Protein AF-A0A1H7CTJ2-F1 (afdb_monomer)

Secondary structure (DSSP, 8-state):
-HHHHHHHHHHHHHHHT------EEEEEEE-SS-EEEEEE-SSEEEEEEEE-----SS-PPPPEEEEEEEEEEETTTEEEEEB--EESSS-EE-HHHHTT-EEEEEEETTEEEEEEE--BTTBPTT----EEEEEPPTTSHHHHHHHHHHHHHHHHHHHHHHHTT-HHHHHHHHHHHHHT--TTT-----

Organism: NCBI:txid667676

Radius of gyration: 19.72 Å; Cα contacts (8 Å, |Δi|>4): 350; chains: 1; bounding box: 53×40×58 Å

Structure (mmCIF, N/CA/C/O backbone):
data_AF-A0A1H7CTJ2-F1
#
_entry.id   AF-A0A1H7CTJ2-F1
#
loop_
_atom_site.group_PDB
_atom_site.id
_atom_site.type_symbol
_atom_site.label_atom_id
_atom_site.label_alt_id
_atom_site.label_comp_id
_atom_site.label_asym_id
_atom_site.label_entity_id
_atom_site.label_seq_id
_atom_site.pdbx_PDB_ins_code
_atom_site.Cartn_x
_atom_site.Cartn_y
_atom_site.Cartn_z
_atom_site.occupancy
_atom_site.B_iso_or_equiv
_atom_site.auth_seq_id
_atom_site.auth_comp_id
_atom_site.auth_asym_id
_atom_site.auth_atom_id
_atom_site.pdbx_PDB_model_num
ATOM 1 N N . MET A 1 1 ? -36.313 20.891 40.067 1.00 44.69 1 MET A N 1
ATOM 2 C CA . MET A 1 1 ? -35.828 21.325 38.731 1.00 44.69 1 MET A CA 1
ATOM 3 C C . MET A 1 1 ? -34.298 21.362 38.591 1.00 44.69 1 MET A C 1
ATO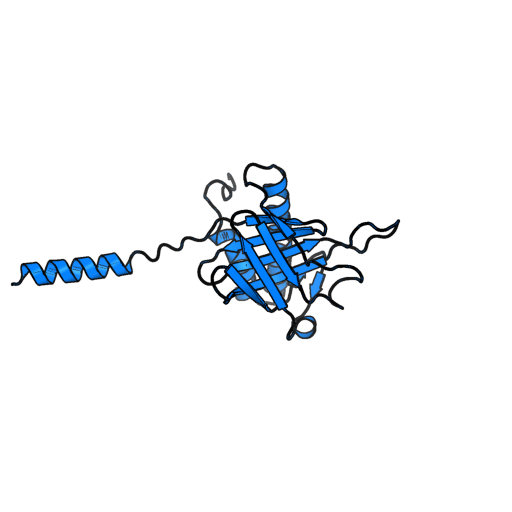M 5 O O . MET A 1 1 ? -33.818 21.027 37.520 1.00 44.69 1 MET A O 1
ATOM 9 N N . LYS A 1 2 ? -33.507 21.680 39.635 1.00 44.94 2 LYS A N 1
ATOM 10 C CA . LYS A 1 2 ? -32.026 21.743 39.539 1.00 44.94 2 LYS A CA 1
ATOM 11 C C . LYS A 1 2 ? -31.312 20.386 39.337 1.00 44.94 2 LYS A C 1
ATOM 13 O O . LYS A 1 2 ? -30.241 20.368 38.742 1.00 44.94 2 LYS A O 1
ATOM 18 N N . SER A 1 3 ? -31.890 19.262 39.781 1.00 52.31 3 SER A N 1
ATOM 19 C CA . SER A 1 3 ? -31.262 17.930 39.624 1.00 52.31 3 SER A CA 1
ATOM 20 C C . SER A 1 3 ? -31.394 17.332 38.222 1.00 52.31 3 SER A C 1
ATOM 22 O O . SER A 1 3 ? -30.491 16.632 37.782 1.00 52.31 3 SER A O 1
ATOM 24 N N . ILE A 1 4 ? -32.476 17.638 37.499 1.00 56.88 4 ILE A N 1
ATOM 25 C CA . ILE A 1 4 ? -32.723 17.087 36.153 1.00 56.88 4 ILE A CA 1
ATOM 26 C C . ILE A 1 4 ? -31.752 17.709 35.137 1.00 56.88 4 ILE A C 1
ATOM 28 O O . ILE A 1 4 ? -31.199 17.010 34.296 1.00 56.88 4 ILE A O 1
ATOM 32 N N . ILE A 1 5 ? -31.454 19.005 35.281 1.00 57.97 5 ILE A N 1
ATOM 33 C CA . ILE A 1 5 ? -30.505 19.721 34.414 1.00 57.97 5 ILE A CA 1
ATOM 34 C C . ILE A 1 5 ? -29.073 19.187 34.602 1.00 57.97 5 ILE A C 1
ATOM 36 O O . ILE A 1 5 ? -28.346 19.020 33.626 1.00 57.97 5 ILE A O 1
ATOM 40 N N . LYS A 1 6 ? -28.679 18.839 35.837 1.00 53.09 6 LYS A N 1
ATOM 41 C CA . LYS A 1 6 ? -27.365 18.227 36.109 1.00 53.09 6 LYS A CA 1
ATOM 42 C C . LYS A 1 6 ? -27.219 16.844 35.470 1.00 53.09 6 LYS A C 1
ATOM 44 O O . LYS A 1 6 ? -26.136 16.519 34.992 1.00 53.09 6 LYS A O 1
ATOM 49 N N . LEU A 1 7 ? -28.298 16.060 35.428 1.00 55.25 7 LEU A N 1
ATOM 50 C CA . LEU A 1 7 ? -28.297 14.730 34.816 1.00 55.25 7 LEU A CA 1
ATOM 51 C C . LEU A 1 7 ? -28.105 14.810 33.291 1.00 55.25 7 LEU A C 1
ATOM 53 O O . LEU A 1 7 ? -27.311 14.060 32.734 1.00 55.25 7 LEU A O 1
ATOM 57 N N . ILE A 1 8 ? -28.768 15.768 32.633 1.00 57.84 8 ILE A N 1
ATOM 58 C CA . ILE A 1 8 ? -28.685 15.964 31.176 1.00 57.84 8 ILE A CA 1
ATOM 59 C C . ILE A 1 8 ? -27.289 16.451 30.760 1.00 57.84 8 ILE A C 1
ATOM 61 O O . ILE A 1 8 ? -26.720 15.937 29.801 1.00 57.84 8 ILE A O 1
ATOM 65 N N . ILE A 1 9 ? -26.692 17.383 31.512 1.00 57.66 9 ILE A N 1
ATOM 66 C CA . ILE A 1 9 ? -25.331 17.872 31.230 1.00 57.66 9 ILE A CA 1
ATOM 67 C C . ILE A 1 9 ? -24.299 16.750 31.414 1.00 57.66 9 ILE A C 1
ATOM 69 O O . ILE A 1 9 ? -23.389 16.614 30.599 1.00 57.66 9 ILE A O 1
ATOM 73 N N . CYS A 1 10 ? -24.467 15.899 32.431 1.00 54.31 10 CYS A N 1
ATOM 74 C CA . CYS A 1 10 ? -23.593 14.745 32.641 1.00 54.31 10 CYS A CA 1
ATOM 75 C C . CYS A 1 10 ? -23.720 13.723 31.493 1.00 54.31 10 CYS A C 1
ATOM 77 O O . CYS A 1 10 ? -22.713 13.215 31.008 1.00 54.31 10 CYS A O 1
ATOM 79 N N . MET A 1 11 ? -24.934 13.501 30.978 1.00 51.19 11 MET A N 1
ATOM 80 C CA . MET A 1 11 ? -25.189 12.589 29.857 1.00 51.19 11 MET A CA 1
ATOM 81 C C . MET A 1 11 ? -24.599 13.093 28.527 1.00 51.19 11 MET A C 1
ATOM 83 O O . MET A 1 11 ? -24.052 12.300 27.761 1.00 51.19 11 MET A O 1
ATOM 87 N N . CYS A 1 12 ? -24.626 14.407 28.274 1.00 54.47 12 CYS A N 1
ATOM 88 C CA . CYS A 1 12 ? -23.998 14.999 27.089 1.00 54.47 12 CYS A CA 1
ATOM 89 C C . CYS A 1 12 ? -22.466 14.877 27.112 1.00 54.47 12 CYS A C 1
ATOM 91 O O . CYS A 1 12 ? -21.871 14.578 26.081 1.00 54.47 12 CYS A O 1
ATOM 93 N N . VAL A 1 13 ? -21.815 15.044 28.269 1.00 54.88 13 VAL A N 1
ATOM 94 C CA . VAL A 1 13 ? -20.346 14.918 28.380 1.00 54.88 13 VAL A CA 1
ATOM 95 C C . VAL A 1 13 ? -19.883 13.470 28.165 1.00 54.88 13 VAL A C 1
ATOM 97 O O . VAL A 1 13 ? -18.838 13.245 27.559 1.00 54.88 13 VAL A O 1
ATOM 100 N N . ILE A 1 14 ? -20.684 12.481 28.575 1.00 52.72 14 ILE A N 1
ATOM 101 C CA . ILE A 1 14 ? -20.362 11.059 28.377 1.00 52.72 14 ILE A CA 1
ATOM 102 C C . ILE A 1 14 ? -20.500 10.657 26.898 1.00 52.72 14 ILE A C 1
ATOM 104 O O . ILE A 1 14 ? -19.691 9.877 26.403 1.00 52.72 14 ILE A O 1
ATOM 108 N N . LEU A 1 15 ? -21.457 11.228 26.157 1.00 48.41 15 LEU A N 1
ATOM 109 C CA . LEU A 1 15 ? -21.666 10.914 24.735 1.00 48.41 15 LEU A CA 1
ATOM 110 C C . LEU A 1 15 ? -20.575 11.479 23.808 1.00 48.41 15 LEU A C 1
ATOM 112 O O . LEU A 1 15 ? -20.293 10.875 22.774 1.00 48.41 15 LEU A O 1
ATOM 116 N N . TYR A 1 16 ? -19.911 12.578 24.180 1.00 49.00 16 TYR A N 1
ATOM 117 C CA . TYR A 1 16 ? -18.768 13.104 23.415 1.00 49.00 16 TYR A CA 1
ATOM 118 C C . TYR A 1 16 ? -17.461 12.328 23.653 1.00 49.00 16 TYR A C 1
ATOM 120 O O . TYR A 1 16 ? -16.557 12.397 22.823 1.00 49.00 16 TYR A O 1
ATOM 128 N N . GLY A 1 17 ? -17.363 11.554 24.741 1.00 45.16 17 GLY A N 1
ATOM 129 C CA . GLY A 1 17 ? -16.167 10.774 25.083 1.00 45.16 17 GLY A CA 1
ATOM 130 C C . GLY A 1 17 ? -16.019 9.446 24.332 1.00 45.16 17 GLY A C 1
ATOM 131 O O . GLY A 1 17 ? -14.965 8.821 24.407 1.00 45.16 17 GLY A O 1
ATOM 132 N N . VAL A 1 18 ? -17.042 9.003 23.592 1.00 45.84 18 VAL A N 1
ATOM 133 C CA . VAL A 1 18 ? -17.066 7.680 22.938 1.00 45.84 18 VAL A CA 1
ATOM 134 C C . VAL A 1 18 ? -16.799 7.768 21.435 1.00 45.84 18 VAL A C 1
ATOM 136 O O . VAL A 1 18 ? -17.411 7.073 20.632 1.00 45.84 18 VAL A O 1
ATOM 139 N N . ARG A 1 19 ? -15.842 8.598 21.020 1.00 40.91 19 ARG A N 1
ATOM 140 C CA . ARG A 1 19 ? -15.095 8.312 19.787 1.00 40.91 19 ARG A CA 1
ATOM 141 C C . ARG A 1 19 ? -13.802 7.617 20.174 1.00 40.91 19 ARG A C 1
ATOM 143 O O . ARG A 1 19 ? -12.714 8.152 20.001 1.00 40.91 19 ARG A O 1
ATOM 150 N N . ALA A 1 20 ? -13.945 6.421 20.744 1.00 44.12 20 ALA A N 1
ATOM 151 C CA . ALA A 1 20 ? -12.840 5.485 20.792 1.00 44.12 20 ALA A CA 1
ATOM 152 C C . ALA A 1 20 ? -12.392 5.277 19.341 1.00 44.12 20 ALA A C 1
ATOM 154 O O . ALA A 1 20 ? -13.158 4.768 18.520 1.00 44.12 20 ALA A O 1
ATOM 155 N N . PHE A 1 21 ? -11.186 5.748 19.023 1.00 43.06 21 PHE A N 1
ATOM 156 C CA . PHE A 1 21 ? -10.466 5.387 17.813 1.00 43.06 21 PHE A CA 1
ATOM 157 C C . PHE A 1 21 ? -10.335 3.861 17.823 1.00 43.06 21 PHE A C 1
ATOM 159 O O . PHE A 1 21 ? -9.412 3.297 18.402 1.00 43.06 21 PHE A O 1
ATOM 166 N N . SER A 1 22 ? -11.305 3.170 17.230 1.00 42.81 22 SER A N 1
ATOM 167 C CA . SER A 1 22 ? -11.144 1.781 16.832 1.00 42.81 22 SER A CA 1
ATOM 168 C C . SER A 1 22 ? -10.235 1.796 15.608 1.00 42.81 22 SER A C 1
ATOM 170 O O . SER A 1 22 ? -10.709 1.596 14.492 1.00 42.81 22 SER A O 1
ATOM 172 N N . ALA A 1 23 ? -8.945 2.088 15.807 1.00 53.12 23 ALA A N 1
ATOM 173 C CA . ALA A 1 23 ? -7.939 1.742 14.818 1.00 53.12 23 ALA A CA 1
ATOM 174 C C . ALA A 1 23 ? -8.065 0.228 14.613 1.00 53.12 23 ALA A C 1
ATOM 176 O O . ALA A 1 23 ? -7.906 -0.560 15.552 1.00 53.12 23 ALA A O 1
ATOM 177 N N . GLY A 1 24 ? -8.518 -0.176 13.428 1.00 62.62 24 GLY A N 1
ATOM 178 C CA . GLY A 1 24 ? -8.661 -1.589 13.116 1.00 62.62 24 GLY A CA 1
ATOM 179 C C . GLY A 1 24 ? -7.273 -2.202 12.999 1.00 62.62 24 GLY A C 1
ATOM 180 O O . GLY A 1 24 ? -6.332 -1.545 12.555 1.00 62.62 24 GLY A O 1
ATOM 181 N N . ASN A 1 25 ? -7.138 -3.465 13.405 1.00 75.94 25 ASN A N 1
ATOM 182 C CA . ASN A 1 25 ? -5.885 -4.187 13.207 1.00 75.94 25 ASN A CA 1
ATOM 183 C C . ASN A 1 25 ? -5.507 -4.143 11.716 1.00 75.94 25 ASN A C 1
ATOM 185 O O . ASN A 1 25 ? -6.411 -4.214 10.869 1.00 75.94 25 ASN A O 1
ATOM 189 N N . PRO A 1 26 ? -4.205 -4.078 11.384 1.00 89.56 26 PRO A N 1
ATOM 190 C CA . PRO A 1 26 ? -3.758 -4.282 10.018 1.00 89.56 26 PRO A CA 1
ATOM 191 C C . PRO A 1 26 ? -4.359 -5.580 9.487 1.00 89.56 26 PRO A C 1
ATOM 193 O O . PRO A 1 26 ? -4.488 -6.564 10.212 1.00 89.56 26 PRO A O 1
ATOM 196 N N . LYS A 1 27 ? -4.770 -5.584 8.229 1.00 93.88 27 LYS A N 1
ATOM 197 C CA . LYS A 1 27 ? -5.276 -6.778 7.567 1.00 93.88 27 LYS A CA 1
ATOM 198 C C . LYS A 1 27 ? -4.385 -7.101 6.395 1.00 93.88 27 LYS A C 1
ATOM 200 O O . LYS A 1 27 ? -4.231 -6.293 5.482 1.00 93.88 27 LYS A O 1
ATOM 205 N N . VAL A 1 28 ? -3.823 -8.298 6.435 1.00 95.50 28 VAL A N 1
ATOM 206 C CA . VAL A 1 28 ? -2.989 -8.843 5.373 1.00 95.50 28 VAL A CA 1
ATOM 207 C C . VAL A 1 28 ? -3.858 -9.682 4.451 1.00 95.50 28 VAL A C 1
ATOM 209 O O . VAL A 1 28 ? -4.641 -10.515 4.912 1.00 95.50 28 VAL A O 1
ATOM 212 N N . TYR A 1 29 ? -3.693 -9.504 3.148 1.00 97.31 29 TYR A N 1
ATOM 213 C CA . TYR A 1 29 ? -4.382 -10.284 2.136 1.00 97.31 29 TYR A CA 1
ATOM 214 C C . TYR A 1 29 ? -3.408 -10.818 1.093 1.00 97.31 29 TYR A C 1
ATOM 216 O O . TYR A 1 29 ? -2.402 -10.183 0.794 1.00 97.31 29 TYR A O 1
ATOM 224 N N . ARG A 1 30 ? -3.755 -11.957 0.492 1.00 96.31 30 ARG A N 1
ATOM 225 C CA . ARG A 1 30 ? -3.006 -12.561 -0.613 1.00 96.31 30 ARG A CA 1
ATOM 226 C C . ARG A 1 30 ? -3.893 -12.810 -1.820 1.00 96.31 30 ARG A C 1
ATOM 228 O O . ARG A 1 30 ? -4.962 -13.415 -1.686 1.00 96.31 30 ARG A O 1
ATOM 235 N N . GLY A 1 31 ? -3.434 -12.347 -2.973 1.00 93.62 31 GLY A N 1
ATOM 236 C CA . GLY A 1 31 ? -4.011 -12.603 -4.287 1.00 93.62 31 GLY A CA 1
ATOM 237 C C . GLY A 1 31 ? -3.114 -13.519 -5.116 1.00 93.62 31 GLY A C 1
ATOM 238 O O . GLY A 1 31 ? -2.095 -14.019 -4.644 1.00 93.62 31 GLY A O 1
ATOM 239 N N . GLU A 1 32 ? -3.497 -13.745 -6.370 1.00 89.44 32 GLU A N 1
ATOM 240 C CA . GLU A 1 32 ? -2.691 -14.536 -7.314 1.00 89.44 32 GLU A CA 1
ATOM 241 C C . GLU A 1 32 ? -1.407 -13.815 -7.740 1.00 89.44 32 GLU A C 1
ATOM 243 O O . GLU A 1 32 ? -0.437 -14.459 -8.125 1.00 89.44 32 GLU A O 1
ATOM 248 N N . ARG A 1 33 ? -1.411 -12.481 -7.668 1.00 84.81 33 ARG A N 1
ATOM 249 C CA . ARG A 1 33 ? -0.394 -11.595 -8.250 1.00 84.81 33 ARG A CA 1
ATOM 250 C C . ARG A 1 33 ? 0.409 -10.814 -7.215 1.00 84.81 33 ARG A C 1
ATOM 252 O O . ARG A 1 33 ? 1.143 -9.901 -7.561 1.00 84.81 33 ARG A O 1
ATOM 259 N N . GLY A 1 34 ? 0.225 -11.132 -5.937 1.00 92.50 34 GLY A N 1
ATOM 260 C CA . GLY A 1 34 ? 0.900 -10.432 -4.857 1.00 92.50 34 GLY A CA 1
ATOM 261 C C . GLY A 1 34 ? 0.114 -10.402 -3.559 1.00 92.50 34 GLY A C 1
ATOM 262 O O . GLY A 1 34 ? -0.863 -11.133 -3.356 1.00 92.50 34 GLY A O 1
ATOM 263 N N . ASP A 1 35 ? 0.544 -9.498 -2.696 1.00 96.12 35 ASP A N 1
ATOM 264 C CA . ASP A 1 35 ? 0.020 -9.260 -1.365 1.00 96.12 35 ASP A CA 1
ATOM 265 C C . ASP A 1 35 ? -0.526 -7.862 -1.224 1.00 96.12 35 ASP A C 1
ATOM 267 O O . ASP A 1 35 ? -0.066 -6.943 -1.889 1.00 96.12 35 ASP A O 1
ATOM 271 N N . ALA A 1 36 ? -1.467 -7.695 -0.305 1.00 97.62 36 ALA A N 1
ATOM 272 C CA . ALA A 1 36 ? -1.964 -6.391 0.079 1.00 97.62 36 ALA A CA 1
ATOM 273 C C . ALA A 1 36 ? -2.015 -6.252 1.600 1.00 97.62 36 ALA A C 1
ATOM 275 O O . ALA A 1 36 ? -2.311 -7.209 2.321 1.00 97.62 36 ALA A O 1
ATOM 276 N N . LEU A 1 37 ? -1.783 -5.037 2.077 1.00 96.69 37 LEU A N 1
ATOM 277 C CA . LEU A 1 37 ? -1.958 -4.629 3.460 1.00 96.69 37 LEU A CA 1
ATOM 278 C C . LEU A 1 37 ? -2.974 -3.488 3.509 1.00 96.69 37 LEU A C 1
ATOM 280 O O . LEU A 1 37 ? -2.850 -2.497 2.795 1.00 96.69 37 LEU A O 1
ATOM 284 N N . LEU A 1 38 ? -3.982 -3.634 4.365 1.00 95.75 38 LEU A N 1
ATOM 285 C CA . LEU A 1 38 ? -4.968 -2.595 4.642 1.00 95.75 38 LEU A CA 1
ATOM 286 C C . LEU A 1 38 ? -4.927 -2.263 6.131 1.00 95.75 38 LEU A C 1
ATOM 288 O O . LEU A 1 38 ? -5.214 -3.128 6.959 1.00 95.75 38 LEU A O 1
ATOM 292 N N . ILE A 1 39 ? -4.600 -1.023 6.472 1.00 92.69 39 ILE A N 1
ATOM 293 C CA . ILE A 1 39 ? -4.594 -0.528 7.851 1.00 92.69 39 ILE A CA 1
ATOM 294 C C . ILE A 1 39 ? -5.763 0.437 8.013 1.00 92.69 39 ILE A C 1
ATOM 296 O O . ILE A 1 39 ? -5.906 1.387 7.245 1.00 92.69 39 ILE A O 1
ATOM 300 N N . ASP A 1 40 ? -6.620 0.177 8.996 1.00 87.44 40 ASP A N 1
ATOM 301 C CA . ASP A 1 40 ? -7.814 0.979 9.238 1.00 87.44 40 ASP A CA 1
ATOM 302 C C . ASP A 1 40 ? -7.537 2.072 10.277 1.00 87.44 40 ASP A C 1
ATOM 304 O O . ASP A 1 40 ? -7.420 1.784 11.469 1.00 87.44 40 ASP A O 1
ATOM 308 N N . ALA A 1 41 ? -7.460 3.326 9.827 1.00 74.75 41 ALA A N 1
ATOM 309 C CA . ALA A 1 41 ? -7.260 4.501 10.674 1.00 74.75 41 ALA A CA 1
ATOM 310 C C . ALA A 1 41 ? -8.583 5.250 10.955 1.00 74.75 41 ALA A C 1
ATOM 312 O O . ALA A 1 41 ? -8.585 6.432 11.306 1.00 74.75 41 ALA A O 1
ATOM 313 N N . GLY A 1 42 ? -9.730 4.577 10.805 1.00 74.56 42 GLY A N 1
ATOM 314 C CA . GLY A 1 42 ? -11.053 5.153 11.024 1.00 74.56 42 GLY A CA 1
ATOM 315 C C . GLY A 1 42 ? -11.671 5.683 9.731 1.00 74.56 42 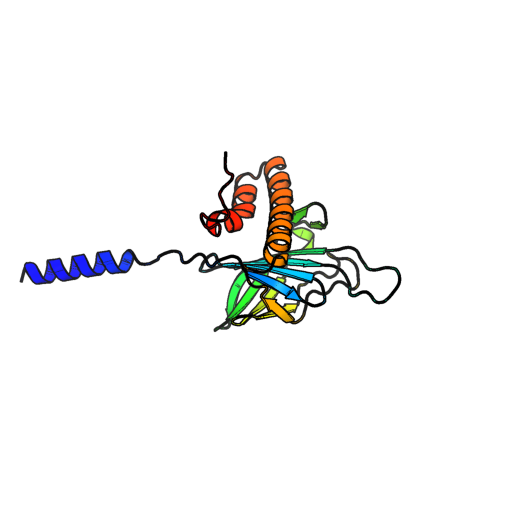GLY A C 1
ATOM 316 O O . GLY A 1 42 ? -12.252 4.916 8.963 1.00 74.56 42 GLY A O 1
ATOM 317 N N . ALA A 1 43 ? -11.608 7.001 9.512 1.00 79.00 43 ALA A N 1
ATOM 318 C CA . ALA A 1 43 ? -12.217 7.641 8.335 1.00 79.00 43 ALA A CA 1
ATOM 319 C C . ALA A 1 43 ? -11.472 7.325 7.026 1.00 79.00 43 ALA A C 1
ATOM 321 O O . ALA A 1 43 ? -12.071 7.330 5.951 1.00 79.00 43 ALA A O 1
ATOM 322 N N . GLU A 1 44 ? -10.179 7.034 7.135 1.00 89.31 44 GLU A N 1
ATOM 323 C CA . GLU A 1 44 ? -9.280 6.721 6.032 1.00 89.31 44 GLU A CA 1
ATOM 324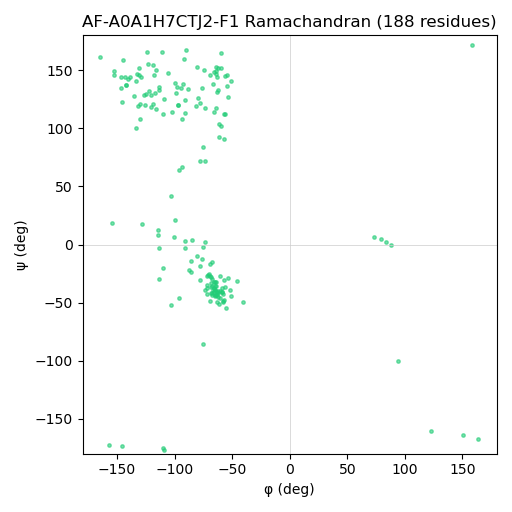 C C . GLU A 1 44 ? -8.639 5.349 6.263 1.00 89.31 44 GLU A C 1
ATOM 326 O O . GLU A 1 44 ? -8.532 4.874 7.401 1.00 89.31 44 GLU A O 1
ATOM 331 N N . LYS A 1 45 ? -8.217 4.695 5.179 1.00 92.38 45 LYS A N 1
ATOM 332 C CA . LYS A 1 45 ? -7.483 3.427 5.241 1.00 92.38 45 LYS A CA 1
ATOM 333 C C . LYS A 1 45 ? -6.192 3.540 4.461 1.00 92.38 45 LYS A C 1
ATOM 335 O O . LYS A 1 45 ? -6.227 3.88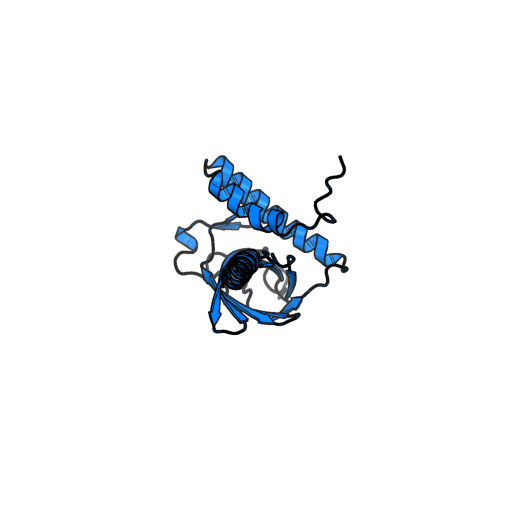8 3.288 1.00 92.38 45 LYS A O 1
ATOM 340 N N . THR A 1 46 ? -5.070 3.187 5.069 1.00 95.19 46 THR A N 1
ATOM 341 C CA . THR A 1 46 ? -3.824 3.034 4.317 1.00 95.19 46 THR A CA 1
ATOM 342 C C . THR A 1 46 ? -3.869 1.700 3.591 1.00 95.19 46 THR A C 1
ATOM 344 O O . THR A 1 46 ? -4.025 0.653 4.223 1.00 95.19 46 THR A O 1
ATOM 347 N N . PHE A 1 47 ? -3.746 1.737 2.270 1.00 96.94 47 PHE A N 1
ATOM 348 C CA . PHE A 1 47 ? -3.668 0.564 1.417 1.00 96.94 47 PHE A CA 1
ATOM 349 C C . PHE A 1 47 ? -2.292 0.484 0.775 1.00 96.94 47 PHE A C 1
ATOM 351 O O . PHE A 1 47 ? -1.780 1.465 0.245 1.00 96.94 47 PHE A O 1
ATOM 358 N N . MET A 1 48 ? -1.708 -0.701 0.832 1.00 97.44 48 MET A N 1
ATOM 359 C CA . MET A 1 48 ? -0.431 -1.025 0.220 1.00 97.44 48 MET A CA 1
ATOM 360 C C . MET A 1 48 ? -0.575 -2.348 -0.515 1.00 97.44 48 MET A C 1
ATOM 362 O O . MET A 1 48 ? -1.237 -3.263 -0.022 1.00 97.44 48 MET A O 1
ATOM 366 N N . ILE A 1 49 ? 0.042 -2.460 -1.682 1.00 97.12 49 ILE A N 1
ATOM 367 C CA . ILE A 1 49 ? 0.010 -3.668 -2.501 1.00 97.12 49 ILE A CA 1
ATOM 368 C C . ILE A 1 49 ? 1.371 -3.879 -3.147 1.00 97.12 49 ILE A C 1
ATOM 370 O O . ILE A 1 49 ? 2.001 -2.920 -3.585 1.00 97.12 49 ILE A O 1
ATOM 374 N N . ALA A 1 50 ? 1.836 -5.123 -3.153 1.00 95.69 50 ALA A N 1
ATOM 375 C CA . ALA A 1 50 ? 3.129 -5.493 -3.704 1.00 95.69 50 ALA A CA 1
ATOM 376 C C . ALA A 1 50 ? 3.063 -6.850 -4.400 1.00 95.69 50 ALA A C 1
ATOM 378 O O . ALA A 1 50 ? 2.370 -7.755 -3.930 1.00 95.69 50 ALA A O 1
ATOM 379 N N . GLY A 1 51 ? 3.808 -7.009 -5.487 1.00 91.19 51 GLY A N 1
ATOM 380 C CA . GLY A 1 51 ? 3.944 -8.278 -6.199 1.00 91.19 51 GLY A CA 1
ATOM 381 C C . GLY A 1 51 ? 4.397 -8.102 -7.643 1.00 91.19 51 GLY A C 1
ATOM 382 O O . GLY A 1 51 ? 4.486 -6.981 -8.142 1.00 91.19 51 GLY A O 1
ATOM 383 N N . GLY A 1 52 ? 4.697 -9.219 -8.297 1.00 81.88 52 GLY A N 1
ATOM 384 C CA . GLY A 1 52 ? 5.180 -9.265 -9.674 1.00 81.88 52 GLY A CA 1
ATOM 385 C C . GLY A 1 52 ? 4.163 -9.822 -10.670 1.00 81.88 52 GLY A C 1
ATOM 386 O O . GLY A 1 52 ? 3.022 -10.165 -10.343 1.00 81.88 52 GLY A O 1
ATOM 387 N N . ALA A 1 53 ? 4.599 -9.945 -11.922 1.00 68.88 53 ALA A N 1
ATOM 388 C CA . ALA A 1 53 ? 3.794 -10.558 -12.972 1.00 68.88 53 ALA A CA 1
ATOM 389 C C . ALA A 1 53 ? 3.518 -12.046 -12.675 1.00 68.88 53 ALA A C 1
ATOM 391 O O . ALA A 1 53 ? 4.313 -12.744 -12.043 1.00 68.88 53 ALA A O 1
ATOM 392 N N . LEU A 1 54 ? 2.399 -12.573 -13.185 1.00 63.50 54 LEU A N 1
ATOM 393 C CA . LEU A 1 54 ? 2.153 -14.017 -13.146 1.00 63.50 54 LEU A CA 1
ATOM 394 C C . LEU A 1 54 ? 3.227 -14.751 -13.958 1.00 63.50 54 LEU A C 1
ATOM 396 O O . LEU A 1 54 ? 3.486 -14.395 -15.109 1.00 63.50 54 LEU A O 1
ATOM 400 N N . ALA A 1 55 ? 3.794 -15.819 -13.393 1.00 58.66 55 ALA A N 1
ATOM 401 C CA . ALA A 1 55 ? 4.741 -16.680 -14.093 1.00 58.66 55 ALA A CA 1
ATOM 402 C C . ALA A 1 55 ? 4.099 -17.291 -15.353 1.00 58.66 55 ALA A C 1
ATOM 404 O O . ALA A 1 55 ? 3.312 -18.233 -15.276 1.00 58.66 55 ALA A O 1
ATOM 405 N N . ARG A 1 56 ? 4.432 -16.737 -16.525 1.00 54.75 56 ARG A N 1
ATOM 406 C CA . ARG A 1 56 ? 4.031 -17.244 -17.852 1.00 54.75 56 ARG A CA 1
ATOM 407 C C . ARG A 1 56 ? 5.222 -17.745 -18.689 1.00 54.75 56 ARG A C 1
ATOM 409 O O . ARG A 1 56 ? 5.065 -17.974 -19.883 1.00 54.75 56 ARG A O 1
ATOM 416 N N . GLY A 1 57 ? 6.402 -17.923 -18.086 1.00 54.31 57 GLY A N 1
ATOM 417 C CA . GLY A 1 57 ? 7.634 -18.343 -18.767 1.00 54.31 57 GLY A CA 1
ATOM 418 C C . GLY A 1 57 ? 8.898 -18.079 -17.936 1.00 54.31 57 GLY A C 1
ATOM 419 O O . GLY A 1 57 ? 8.802 -17.788 -16.748 1.00 54.31 57 GLY A O 1
ATOM 420 N N . SER A 1 58 ? 10.080 -18.175 -18.559 1.00 45.91 58 SER A N 1
ATOM 421 C CA . SER A 1 58 ? 11.404 -18.095 -17.905 1.00 45.91 58 SER A CA 1
ATOM 422 C C . SER A 1 58 ? 11.860 -16.689 -17.484 1.00 45.91 58 SER A C 1
ATOM 424 O O . SER A 1 58 ? 12.933 -16.559 -16.902 1.00 45.91 58 SER A O 1
ATOM 426 N N . ALA A 1 59 ? 11.076 -15.647 -17.764 1.00 53.19 59 ALA A N 1
ATOM 427 C CA . ALA A 1 59 ? 11.347 -14.279 -17.333 1.00 53.19 59 ALA A CA 1
ATOM 428 C C . ALA A 1 59 ? 10.064 -13.664 -16.764 1.00 53.19 59 ALA A C 1
ATOM 430 O O . ALA A 1 59 ? 9.166 -13.270 -17.506 1.00 53.19 59 ALA A O 1
ATOM 431 N N . THR A 1 60 ? 9.955 -13.631 -15.439 1.00 56.81 60 THR A N 1
ATOM 432 C CA . THR A 1 60 ? 8.920 -12.872 -14.731 1.00 56.81 60 THR A CA 1
ATOM 433 C C . THR A 1 60 ? 9.429 -11.460 -14.488 1.00 56.81 60 THR A C 1
ATOM 435 O O . THR A 1 60 ? 10.573 -11.291 -14.067 1.00 56.81 60 THR A O 1
ATOM 438 N N . ALA A 1 61 ? 8.598 -10.452 -14.757 1.00 61.16 61 ALA A N 1
ATOM 439 C CA . ALA A 1 61 ? 8.888 -9.080 -14.356 1.00 61.16 61 ALA A CA 1
ATOM 440 C C . ALA A 1 61 ? 9.124 -9.011 -12.835 1.00 61.16 61 ALA A C 1
ATOM 442 O O . ALA A 1 61 ? 8.504 -9.775 -12.088 1.00 61.16 61 ALA A O 1
ATOM 443 N N . GLY A 1 62 ? 10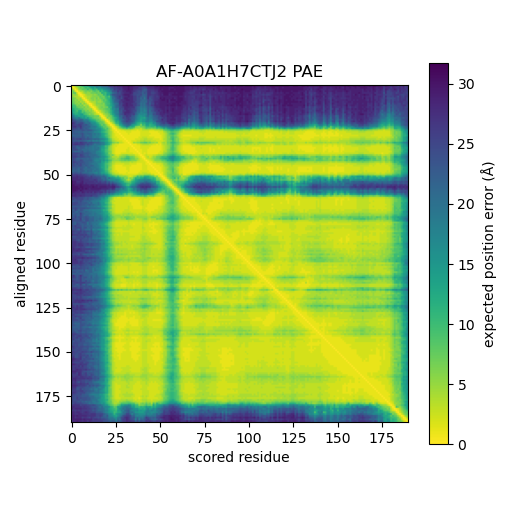.031 -8.128 -12.404 1.00 70.94 62 GLY A N 1
ATOM 444 C CA . GLY A 1 62 ? 10.333 -7.910 -10.986 1.00 70.94 62 GLY A CA 1
ATOM 445 C C . GLY A 1 62 ? 9.109 -7.455 -10.187 1.00 70.94 62 GLY A C 1
ATOM 446 O O . GLY A 1 62 ? 8.098 -7.057 -10.764 1.00 70.94 62 GLY A O 1
ATOM 447 N N . ASP A 1 63 ? 9.191 -7.533 -8.861 1.00 85.56 63 ASP A N 1
ATOM 448 C CA . ASP A 1 63 ? 8.113 -7.063 -7.989 1.00 85.56 63 ASP A CA 1
ATOM 449 C C . ASP A 1 63 ? 7.906 -5.548 -8.135 1.00 85.56 63 ASP A C 1
ATOM 451 O O . ASP A 1 63 ? 8.856 -4.794 -8.336 1.00 85.56 63 ASP A O 1
ATOM 455 N N . CYS A 1 64 ? 6.660 -5.101 -8.004 1.00 93.19 64 CYS A N 1
ATOM 456 C CA . CYS A 1 64 ? 6.296 -3.691 -7.941 1.00 93.19 64 CYS A CA 1
ATOM 457 C C . CYS A 1 64 ? 5.502 -3.392 -6.668 1.00 93.19 64 CYS A C 1
ATOM 459 O O . CYS A 1 64 ? 5.009 -4.310 -6.008 1.00 93.19 64 CYS A O 1
ATOM 461 N N . PHE A 1 65 ? 5.355 -2.109 -6.336 1.00 95.56 65 PHE A N 1
ATOM 462 C CA . PHE A 1 65 ? 4.652 -1.642 -5.148 1.00 95.56 65 PHE A CA 1
ATOM 463 C C . PHE A 1 65 ? 3.829 -0.392 -5.417 1.00 95.56 65 PHE A C 1
ATOM 465 O O . PHE A 1 65 ? 4.253 0.498 -6.147 1.00 95.56 65 PHE A O 1
ATOM 472 N N . ALA A 1 66 ? 2.661 -0.323 -4.786 1.00 96.19 66 ALA A N 1
ATOM 473 C CA . ALA A 1 66 ? 1.817 0.858 -4.791 1.00 96.19 66 ALA A CA 1
ATOM 474 C C . ALA A 1 66 ? 1.225 1.101 -3.399 1.00 96.19 66 ALA A C 1
ATOM 476 O O . ALA A 1 66 ? 0.872 0.161 -2.677 1.00 96.19 66 ALA A O 1
ATOM 477 N N . ARG A 1 67 ? 1.087 2.379 -3.044 1.00 96.19 67 ARG A N 1
ATOM 478 C CA . ARG A 1 67 ? 0.503 2.859 -1.788 1.00 96.19 67 ARG A CA 1
ATOM 479 C C . ARG A 1 67 ? -0.569 3.904 -2.088 1.00 96.19 67 ARG A C 1
ATOM 481 O O . ARG A 1 67 ? -0.425 4.667 -3.037 1.00 96.19 67 ARG A O 1
ATOM 488 N N . ALA A 1 68 ? -1.634 3.916 -1.292 1.00 97.00 68 ALA A N 1
ATOM 489 C CA . ALA A 1 68 ? -2.693 4.917 -1.358 1.00 97.00 68 ALA A CA 1
ATOM 490 C C . ALA A 1 68 ? -3.376 5.104 0.005 1.00 97.00 68 ALA A C 1
ATOM 492 O O . ALA A 1 68 ? -3.561 4.143 0.763 1.00 97.00 68 ALA A O 1
ATOM 493 N N . ILE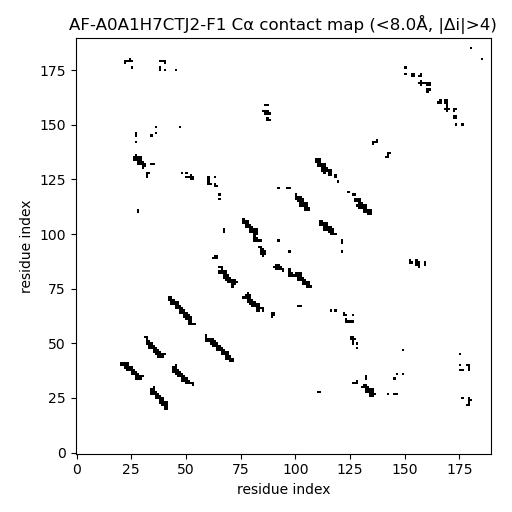 A 1 69 ? -3.855 6.320 0.276 1.00 95.19 69 ILE A N 1
ATOM 494 C CA . ILE A 1 69 ? -4.835 6.577 1.338 1.00 95.19 69 ILE A CA 1
ATOM 495 C C . ILE A 1 69 ? -6.240 6.481 0.747 1.00 95.19 69 ILE A C 1
ATOM 497 O O . ILE A 1 69 ? -6.653 7.309 -0.061 1.00 95.19 69 ILE A O 1
ATOM 501 N N . LEU A 1 70 ? -7.000 5.478 1.177 1.00 95.75 70 LEU A N 1
ATOM 502 C CA . LEU A 1 70 ? -8.347 5.224 0.689 1.00 95.75 70 LEU A CA 1
ATOM 503 C C . LEU A 1 70 ? -9.410 5.910 1.545 1.00 95.75 70 LEU A C 1
ATOM 505 O O . LEU A 1 70 ? -9.400 5.825 2.777 1.00 95.75 70 LEU A O 1
ATOM 509 N N . LYS A 1 71 ? -10.401 6.491 0.873 1.00 95.31 71 LYS A N 1
ATOM 510 C CA . LYS A 1 71 ? -11.615 7.070 1.459 1.00 95.31 71 LYS A CA 1
ATOM 511 C C . LYS A 1 71 ? -12.836 6.302 0.989 1.00 95.31 71 LYS A C 1
ATOM 513 O O . LYS A 1 71 ? -12.847 5.738 -0.102 1.00 95.31 71 LYS A O 1
ATOM 518 N N . LEU A 1 72 ? -13.874 6.256 1.822 1.00 94.44 72 LEU A N 1
ATOM 519 C CA . LEU A 1 72 ? -15.139 5.642 1.426 1.00 94.44 72 LEU A CA 1
ATOM 520 C C . LEU A 1 72 ? -15.758 6.470 0.293 1.00 94.44 72 LEU A C 1
ATOM 522 O O . LEU A 1 72 ? -16.175 7.600 0.531 1.00 94.44 72 LEU A O 1
ATOM 526 N N . ASN A 1 73 ? -15.850 5.895 -0.906 1.00 93.62 73 ASN A N 1
ATOM 527 C CA . ASN A 1 73 ? -16.516 6.541 -2.038 1.00 93.62 73 ASN A CA 1
ATOM 528 C C . ASN A 1 73 ? -17.969 6.074 -2.175 1.00 93.62 73 ASN A C 1
ATOM 530 O O . ASN A 1 73 ? -18.883 6.881 -2.325 1.00 93.62 73 ASN A O 1
ATOM 534 N N . LYS A 1 74 ? -18.215 4.757 -2.088 1.00 92.31 74 LYS A N 1
ATOM 535 C CA . LYS A 1 74 ? -19.573 4.198 -2.207 1.00 92.31 74 LYS A CA 1
ATOM 536 C C . LYS A 1 74 ? -19.876 3.237 -1.052 1.00 92.31 74 LYS A C 1
ATOM 538 O O . LYS A 1 74 ? -19.180 2.230 -0.889 1.00 92.31 74 LYS A O 1
ATOM 543 N N . PRO A 1 75 ? -20.920 3.503 -0.244 1.00 88.56 75 PRO A N 1
ATOM 544 C CA . PRO A 1 75 ? -21.355 2.573 0.789 1.00 88.56 75 PRO A CA 1
ATOM 545 C C . PRO A 1 75 ? -21.770 1.206 0.209 1.00 88.56 75 PRO A C 1
ATOM 547 O O . PRO A 1 75 ? -22.255 1.141 -0.920 1.00 88.56 75 PRO A O 1
ATOM 550 N N . PRO A 1 76 ? -21.639 0.112 0.980 1.00 88.19 76 PRO A N 1
ATOM 551 C CA . PRO A 1 76 ? -21.123 0.084 2.349 1.00 88.19 76 PRO A CA 1
ATOM 552 C C . PRO A 1 76 ? -19.594 -0.027 2.435 1.00 88.19 76 PRO A C 1
ATOM 554 O O . PRO A 1 76 ? -19.042 0.137 3.519 1.00 88.19 76 PRO A O 1
ATOM 557 N N . ASN A 1 77 ? -18.909 -0.370 1.343 1.00 93.56 77 ASN A N 1
ATOM 558 C CA . ASN A 1 77 ? -17.563 -0.930 1.443 1.00 93.56 77 ASN A CA 1
ATOM 559 C C . ASN A 1 77 ? -16.660 -0.728 0.218 1.00 93.56 77 ASN A C 1
ATOM 561 O O . ASN A 1 77 ? -15.682 -1.467 0.067 1.00 93.56 77 ASN A O 1
ATOM 565 N N . TYR A 1 78 ? -16.984 0.226 -0.653 1.00 95.56 78 TYR A N 1
ATOM 566 C CA . TYR A 1 78 ? -16.109 0.616 -1.749 1.00 95.56 78 TYR A CA 1
ATOM 567 C C . TYR A 1 78 ? -15.299 1.851 -1.369 1.00 95.56 78 TYR A C 1
ATOM 569 O O . TYR A 1 78 ? -15.856 2.918 -1.087 1.00 95.56 78 TYR A O 1
ATOM 577 N N . PHE A 1 79 ? -13.983 1.684 -1.379 1.00 95.88 79 PHE A N 1
ATOM 578 C CA . PHE A 1 79 ? -13.012 2.706 -1.037 1.00 95.88 79 PHE A CA 1
ATOM 579 C C . PHE A 1 79 ? -12.133 3.011 -2.242 1.00 95.88 79 PHE A C 1
ATOM 581 O O . PHE A 1 79 ? -11.815 2.108 -3.013 1.00 95.88 79 PHE A O 1
ATOM 588 N N . GLU A 1 80 ? -11.715 4.259 -2.383 1.00 96.81 80 GLU A N 1
ATOM 589 C CA . GLU A 1 80 ? -10.786 4.667 -3.431 1.00 96.81 80 GLU A CA 1
ATOM 590 C C . GLU A 1 80 ? -9.845 5.760 -2.937 1.00 96.81 80 GLU A C 1
ATOM 592 O O . GLU A 1 80 ? -10.133 6.443 -1.950 1.00 96.81 80 GLU A O 1
ATOM 597 N N . GLY A 1 81 ? -8.716 5.902 -3.616 1.00 96.38 81 GLY A N 1
ATOM 598 C CA . GLY A 1 81 ? -7.726 6.929 -3.338 1.00 96.38 81 GLY A CA 1
ATOM 599 C C . GLY A 1 81 ? -6.752 7.077 -4.494 1.00 96.38 81 GLY A C 1
ATOM 600 O O . GLY A 1 81 ? -6.634 6.181 -5.335 1.00 96.38 81 GLY A O 1
ATOM 601 N N . GLU A 1 82 ? -6.068 8.213 -4.523 1.00 96.81 82 GLU A N 1
ATOM 602 C CA . GLU A 1 82 ? -4.938 8.439 -5.419 1.00 96.81 82 GLU A CA 1
ATOM 603 C C . GLU A 1 82 ? -3.713 7.668 -4.917 1.00 96.81 82 GLU A C 1
ATOM 605 O O . GLU A 1 82 ? -3.566 7.421 -3.713 1.00 96.81 82 GLU A O 1
ATOM 610 N N . LEU A 1 83 ? -2.850 7.266 -5.849 1.00 96.81 83 LEU A N 1
ATOM 611 C CA . LEU A 1 83 ? -1.556 6.691 -5.508 1.00 96.81 83 LEU A CA 1
ATOM 612 C C . LEU A 1 83 ? -0.687 7.753 -4.824 1.00 96.81 83 LEU A C 1
ATOM 614 O O . LEU A 1 83 ? -0.801 8.942 -5.110 1.00 96.81 83 LEU A O 1
ATOM 618 N N . GLU A 1 84 ? 0.180 7.326 -3.913 1.00 95.38 84 GLU A N 1
ATOM 619 C CA . GLU A 1 84 ? 1.136 8.195 -3.223 1.00 95.38 84 GLU A CA 1
ATOM 620 C C . GLU A 1 84 ? 2.559 7.986 -3.758 1.00 95.38 84 GLU A C 1
ATOM 622 O O . GLU A 1 84 ? 2.902 6.866 -4.153 1.00 95.38 84 GLU A O 1
ATOM 627 N N . PRO A 1 85 ? 3.399 9.040 -3.768 1.00 95.00 85 PRO A N 1
ATOM 628 C CA . PRO A 1 85 ? 4.796 8.907 -4.153 1.00 95.00 85 PRO A CA 1
ATOM 629 C C . PRO A 1 85 ? 5.529 8.051 -3.121 1.00 95.00 85 PRO A C 1
ATOM 631 O O . PRO A 1 85 ? 5.306 8.182 -1.911 1.00 95.00 85 PRO A O 1
ATOM 634 N N . VAL A 1 86 ? 6.388 7.163 -3.606 1.00 95.19 86 VAL A N 1
ATOM 635 C CA . VAL A 1 86 ? 7.083 6.175 -2.783 1.00 95.19 86 VAL A CA 1
ATOM 636 C C . VAL A 1 86 ? 8.471 5.906 -3.348 1.00 95.19 86 VAL A C 1
ATOM 638 O O . VAL A 1 86 ? 8.635 5.684 -4.547 1.00 95.19 86 VAL A O 1
ATOM 641 N N . GLU A 1 87 ? 9.462 5.883 -2.465 1.00 95.56 87 GLU A N 1
ATOM 642 C CA . GLU A 1 87 ? 10.835 5.501 -2.778 1.00 95.56 87 GLU A CA 1
ATOM 643 C C . GLU A 1 87 ? 11.282 4.391 -1.826 1.00 95.56 87 GLU A C 1
ATOM 645 O O . GLU A 1 87 ? 11.267 4.541 -0.607 1.00 95.56 87 GLU A O 1
ATOM 650 N N . ASN A 1 88 ? 11.634 3.235 -2.375 1.00 94.12 88 ASN A N 1
ATOM 651 C CA . ASN A 1 88 ? 12.134 2.089 -1.627 1.00 94.12 88 ASN A CA 1
ATOM 652 C C . ASN A 1 88 ? 12.955 1.174 -2.551 1.00 94.12 88 ASN A C 1
ATOM 654 O O . ASN A 1 88 ? 13.230 1.496 -3.704 1.00 94.12 88 ASN A O 1
ATOM 658 N N . GLU A 1 89 ? 13.355 0.005 -2.053 1.00 90.44 89 GLU A N 1
ATOM 659 C CA . GLU A 1 89 ? 14.230 -0.909 -2.795 1.00 90.44 89 GLU A CA 1
ATOM 660 C C . GLU A 1 89 ? 13.614 -1.551 -4.048 1.00 90.44 89 GLU A C 1
ATOM 662 O O . GLU A 1 89 ? 14.353 -2.126 -4.846 1.00 90.44 89 GLU A O 1
ATOM 667 N N . ILE A 1 90 ? 12.289 -1.489 -4.216 1.00 91.50 90 ILE A N 1
ATOM 668 C CA . ILE A 1 90 ? 11.586 -2.078 -5.366 1.00 91.50 90 ILE A CA 1
ATOM 669 C C . ILE A 1 90 ? 11.014 -1.031 -6.320 1.00 91.50 90 ILE A C 1
ATOM 671 O O . ILE A 1 90 ? 10.750 -1.357 -7.475 1.00 91.50 90 ILE A O 1
ATOM 675 N N . ILE A 1 91 ? 10.817 0.212 -5.874 1.00 92.94 91 ILE A N 1
ATOM 676 C CA . ILE A 1 91 ? 10.243 1.259 -6.713 1.00 92.94 91 ILE A CA 1
ATOM 677 C C . ILE A 1 91 ? 10.700 2.659 -6.290 1.00 92.94 91 ILE A C 1
ATOM 679 O O . ILE A 1 91 ? 10.870 2.938 -5.106 1.00 92.94 91 ILE A O 1
ATOM 683 N N . ASN A 1 92 ? 10.857 3.549 -7.270 1.00 93.94 92 ASN A N 1
ATOM 684 C CA . ASN A 1 92 ? 11.052 4.980 -7.062 1.00 93.94 92 ASN A CA 1
ATOM 685 C C . ASN A 1 92 ? 10.060 5.734 -7.953 1.00 93.94 92 ASN A C 1
ATOM 687 O O . ASN A 1 92 ? 10.181 5.702 -9.178 1.00 93.94 92 ASN A O 1
ATOM 691 N N . VAL A 1 93 ? 9.047 6.328 -7.327 1.00 92.75 93 VAL A N 1
ATOM 692 C CA . VAL A 1 93 ? 7.918 6.988 -7.984 1.00 92.75 93 VAL A CA 1
ATOM 693 C C . VAL A 1 93 ? 7.696 8.356 -7.364 1.00 92.75 93 VAL A C 1
ATOM 695 O O . VAL A 1 93 ? 7.361 8.474 -6.182 1.00 92.75 93 VAL A O 1
ATOM 698 N N . ASP A 1 94 ? 7.818 9.384 -8.199 1.00 93.75 94 ASP A N 1
ATOM 699 C CA . ASP A 1 94 ? 7.538 10.764 -7.834 1.00 93.75 94 ASP A CA 1
ATOM 700 C C . ASP A 1 94 ? 6.071 11.118 -8.095 1.00 93.75 94 ASP A C 1
ATOM 702 O O . ASP A 1 94 ? 5.354 10.468 -8.855 1.00 93.75 94 ASP A O 1
ATOM 706 N N . ILE A 1 95 ? 5.643 12.264 -7.558 1.00 92.69 95 ILE A N 1
ATOM 707 C CA . ILE A 1 95 ? 4.310 12.836 -7.807 1.00 92.69 95 ILE A CA 1
ATOM 708 C C . ILE A 1 95 ? 4.009 12.942 -9.313 1.00 92.69 95 ILE A C 1
ATOM 710 O O . ILE A 1 95 ? 2.895 12.665 -9.745 1.00 92.69 95 ILE A O 1
ATOM 714 N N . LYS A 1 96 ? 4.993 13.307 -10.142 1.00 93.06 96 LYS A N 1
ATOM 715 C CA . LYS A 1 96 ? 4.806 13.462 -11.598 1.00 93.06 96 LYS A CA 1
ATOM 716 C C . LYS A 1 96 ? 4.363 12.166 -12.295 1.00 93.06 96 LYS A C 1
ATOM 718 O O . LYS A 1 96 ? 3.695 12.239 -13.321 1.00 93.06 96 LYS A O 1
ATOM 723 N N . ASP A 1 97 ? 4.718 11.012 -11.734 1.00 91.75 97 ASP A N 1
ATOM 724 C CA . ASP A 1 97 ? 4.462 9.704 -12.334 1.00 91.75 97 ASP A CA 1
ATOM 725 C C . ASP A 1 97 ? 3.054 9.191 -11.976 1.00 91.75 97 ASP A C 1
ATOM 727 O O . ASP A 1 97 ? 2.465 8.416 -12.730 1.00 91.75 97 ASP A O 1
ATOM 731 N N . ILE A 1 98 ? 2.483 9.676 -10.864 1.00 92.81 98 ILE A N 1
ATOM 732 C CA . ILE A 1 98 ? 1.212 9.218 -10.271 1.00 92.81 98 ILE A CA 1
ATOM 733 C C . ILE A 1 98 ? 0.061 10.232 -10.300 1.00 92.81 98 ILE A C 1
ATOM 735 O O . ILE A 1 98 ? -1.042 9.891 -9.877 1.00 92.81 98 ILE A O 1
ATOM 739 N N . ILE A 1 99 ? 0.261 11.463 -10.785 1.00 92.31 99 ILE A N 1
ATOM 740 C CA . ILE A 1 99 ? -0.826 12.457 -10.859 1.00 92.31 99 ILE A CA 1
ATOM 741 C C . ILE A 1 99 ? -2.035 11.885 -11.611 1.00 92.31 99 ILE A C 1
ATOM 743 O O . ILE A 1 99 ? -1.921 11.429 -12.749 1.00 92.31 99 ILE A O 1
ATOM 747 N N . GLY A 1 100 ? -3.205 11.956 -10.970 1.00 92.31 100 GLY A N 1
ATOM 748 C CA . GLY A 1 100 ? -4.469 11.474 -11.527 1.00 92.31 100 GLY A CA 1
ATOM 749 C C . GLY A 1 100 ? -4.603 9.953 -11.560 1.00 92.31 100 GLY A C 1
ATOM 750 O O . GLY A 1 100 ? -5.579 9.465 -12.123 1.00 92.31 100 GLY A O 1
ATOM 751 N N . ARG A 1 101 ? -3.649 9.222 -10.971 1.00 95.75 101 ARG A N 1
ATOM 752 C CA . ARG A 1 101 ? -3.657 7.765 -10.900 1.00 95.75 101 ARG A CA 1
ATOM 753 C C . ARG A 1 101 ? -4.141 7.286 -9.546 1.00 95.75 101 ARG A C 1
ATOM 755 O O . ARG A 1 101 ? -3.738 7.823 -8.514 1.00 95.75 101 ARG A O 1
ATOM 762 N N . GLY A 1 102 ? -4.961 6.246 -9.530 1.00 96.56 102 GLY A N 1
ATOM 763 C CA . GLY A 1 102 ? -5.571 5.764 -8.301 1.00 96.56 102 GLY A CA 1
ATOM 764 C C . GLY A 1 102 ? -5.772 4.263 -8.213 1.00 96.56 102 GLY A C 1
ATOM 765 O O . GLY A 1 102 ? -5.337 3.458 -9.042 1.00 96.56 102 GLY A O 1
ATOM 766 N N . VAL A 1 103 ? -6.452 3.895 -7.133 1.00 97.12 103 VAL A N 1
ATOM 767 C CA . VAL A 1 103 ? -6.860 2.529 -6.836 1.00 97.12 103 VAL A CA 1
ATOM 768 C C . VAL A 1 103 ? -8.246 2.504 -6.207 1.00 97.12 103 VAL A C 1
ATOM 770 O O . VAL A 1 103 ? -8.567 3.291 -5.318 1.00 97.12 103 VAL A O 1
ATOM 773 N N . GLY A 1 104 ? -9.060 1.548 -6.654 1.00 96.81 104 GLY A N 1
ATOM 774 C CA . GLY A 1 104 ? -10.367 1.236 -6.080 1.00 96.81 104 GLY A CA 1
ATOM 775 C C . GLY A 1 104 ? -10.384 -0.146 -5.429 1.00 96.81 104 GLY A C 1
ATOM 776 O O . GLY A 1 104 ? -9.924 -1.131 -6.014 1.00 96.81 104 GLY A O 1
ATOM 777 N N . VAL A 1 105 ? -10.963 -0.244 -4.233 1.00 97.00 105 VAL A N 1
ATOM 778 C CA . VAL A 1 105 ? -10.990 -1.466 -3.425 1.00 97.00 105 VAL A CA 1
ATOM 779 C C . VAL A 1 105 ? -12.378 -1.712 -2.836 1.00 97.00 105 VAL A C 1
ATOM 781 O O . VAL A 1 105 ? -12.934 -0.874 -2.130 1.00 97.00 105 VAL A O 1
ATOM 784 N N . TYR A 1 106 ? -12.918 -2.914 -3.048 1.00 96.75 106 TYR A N 1
ATOM 785 C CA . TYR A 1 106 ? -14.095 -3.403 -2.326 1.00 96.75 106 TYR A CA 1
ATOM 786 C C . TYR A 1 106 ? -13.670 -4.286 -1.153 1.00 96.75 106 TYR A C 1
ATOM 788 O O . TYR A 1 106 ? -13.062 -5.343 -1.349 1.00 96.75 106 TYR A O 1
ATOM 796 N N . VAL A 1 107 ? -14.041 -3.896 0.067 1.00 94.12 107 VAL A N 1
ATOM 797 C CA . VAL A 1 107 ? -13.651 -4.600 1.298 1.00 94.12 107 VAL A CA 1
ATOM 798 C C . VAL A 1 107 ? -14.811 -5.446 1.825 1.00 94.12 107 VAL A C 1
ATOM 800 O O . VAL A 1 107 ? -15.842 -4.944 2.252 1.00 94.12 107 VAL A O 1
ATOM 803 N N . SER A 1 108 ? -14.666 -6.763 1.820 1.00 92.38 108 SER A N 1
ATOM 804 C CA . SER A 1 108 ? -15.617 -7.710 2.418 1.00 92.38 108 SER A CA 1
ATOM 805 C C . SER A 1 108 ? -14.998 -8.382 3.644 1.00 92.38 108 SER A C 1
ATOM 807 O O . SER A 1 108 ? -13.786 -8.351 3.820 1.00 92.38 108 SER A O 1
ATOM 809 N N . LYS A 1 109 ? -15.815 -9.044 4.478 1.00 87.94 109 LYS A N 1
ATOM 810 C CA . LYS A 1 109 ? -15.406 -9.576 5.797 1.00 87.94 109 LYS A CA 1
ATOM 811 C C . LYS A 1 109 ? -14.010 -10.229 5.834 1.00 87.94 109 LYS A C 1
ATOM 813 O O . LYS A 1 109 ? -13.233 -9.865 6.705 1.00 87.94 109 LYS A O 1
ATOM 818 N N . ASN A 1 110 ? -13.723 -11.134 4.887 1.00 92.25 110 ASN A N 1
ATOM 819 C CA . ASN A 1 110 ? -12.458 -11.888 4.781 1.00 92.25 110 ASN A CA 1
ATOM 820 C C . ASN A 1 110 ? -11.827 -11.796 3.373 1.00 92.25 110 ASN A C 1
ATOM 822 O O . ASN A 1 110 ? -11.073 -12.682 2.957 1.00 92.25 110 ASN A O 1
ATOM 826 N N . ARG A 1 111 ? -12.248 -10.822 2.561 1.00 95.00 111 ARG A N 1
ATOM 827 C CA . ARG A 1 111 ? -11.858 -10.723 1.149 1.00 95.00 111 ARG A CA 1
ATOM 828 C C . ARG A 1 111 ? -11.761 -9.275 0.727 1.00 95.00 111 ARG A C 1
ATOM 830 O O . ARG A 1 111 ? -12.598 -8.464 1.103 1.00 95.00 111 ARG A O 1
ATOM 837 N N . LEU A 1 112 ? -10.806 -9.003 -0.137 1.00 95.44 112 LEU A N 1
ATOM 838 C CA . LEU A 1 112 ? -10.596 -7.716 -0.762 1.00 95.44 112 LEU A CA 1
ATOM 839 C C . LEU A 1 112 ? -10.672 -7.924 -2.277 1.00 95.44 112 LEU A C 1
ATOM 841 O O . LEU A 1 112 ? -10.108 -8.887 -2.793 1.00 95.44 112 LEU A O 1
ATOM 845 N N . LYS A 1 113 ? -11.432 -7.091 -2.991 1.00 97.00 113 LYS A N 1
ATOM 846 C CA . LYS A 1 113 ? -11.403 -7.059 -4.458 1.00 97.00 113 LYS A CA 1
ATOM 847 C C . LYS A 1 113 ? -10.756 -5.753 -4.888 1.00 97.00 113 LYS A C 1
ATOM 849 O O . LYS A 1 113 ? -11.351 -4.695 -4.687 1.00 97.00 113 LYS A O 1
ATOM 854 N N . VAL A 1 114 ? -9.571 -5.851 -5.470 1.00 96.62 114 VAL A N 1
ATOM 855 C CA . VAL A 1 114 ? -8.894 -4.732 -6.123 1.00 96.62 114 VAL A CA 1
ATOM 856 C C . VAL A 1 114 ? -9.522 -4.566 -7.502 1.00 96.62 114 VAL A C 1
ATOM 858 O O . VAL A 1 114 ? -9.661 -5.542 -8.243 1.00 96.62 114 VAL A O 1
ATOM 861 N N . GLY A 1 115 ? -9.989 -3.356 -7.803 1.00 89.81 115 GLY A N 1
ATOM 862 C CA . GLY A 1 115 ? -10.590 -3.009 -9.088 1.00 89.81 115 GLY A CA 1
ATOM 863 C C . GLY A 1 115 ? -9.524 -2.867 -10.163 1.00 89.81 115 GLY A C 1
ATOM 864 O O . GLY A 1 115 ? -9.244 -3.823 -10.872 1.00 89.81 115 GLY A O 1
ATOM 865 N N . ASN A 1 116 ? -8.936 -1.678 -10.250 1.00 84.44 116 ASN A N 1
ATOM 866 C CA . ASN A 1 116 ? -7.721 -1.414 -11.007 1.00 84.44 116 ASN A CA 1
ATOM 867 C C . ASN A 1 116 ? -6.757 -0.644 -10.098 1.00 84.44 116 ASN A C 1
ATOM 869 O O . ASN A 1 116 ? -7.214 0.132 -9.256 1.00 84.44 116 ASN A O 1
ATOM 873 N N . VAL A 1 117 ? -5.460 -0.883 -10.257 1.00 90.94 117 VAL A N 1
ATOM 874 C CA . VAL A 1 117 ? -4.402 -0.035 -9.698 1.00 90.94 117 VAL A CA 1
ATOM 875 C C . VAL A 1 117 ? -3.683 0.527 -10.908 1.00 90.94 117 VAL A C 1
ATOM 877 O O . VAL A 1 117 ? -3.150 -0.243 -11.701 1.00 90.94 117 VAL A O 1
ATOM 880 N N . GLU A 1 118 ? -3.719 1.840 -11.090 1.00 93.06 118 GLU A N 1
ATOM 881 C CA . GLU A 1 118 ? -3.257 2.481 -12.325 1.00 93.06 118 GLU A CA 1
ATOM 882 C C . GLU A 1 118 ? -1.726 2.572 -12.374 1.00 93.06 118 GLU A C 1
ATOM 884 O O . GLU A 1 118 ? -1.127 3.634 -12.235 1.00 93.06 118 GLU A O 1
ATOM 889 N N . VAL A 1 119 ? -1.074 1.425 -12.565 1.00 90.62 119 VAL A N 1
ATOM 890 C CA . VAL A 1 119 ? 0.386 1.280 -12.508 1.00 90.62 119 VAL A CA 1
ATOM 891 C C . VAL A 1 119 ? 1.075 1.242 -13.876 1.00 90.62 119 VAL A C 1
ATOM 893 O O . VAL A 1 119 ? 2.283 1.033 -13.950 1.00 90.62 119 VAL A O 1
ATOM 896 N N . ASP A 1 120 ? 0.346 1.472 -14.968 1.00 88.88 120 ASP A N 1
ATOM 897 C CA . ASP A 1 120 ? 0.889 1.387 -16.331 1.00 88.88 120 ASP A CA 1
ATOM 898 C C . ASP A 1 120 ? 1.980 2.443 -16.588 1.00 88.88 120 ASP A C 1
ATOM 900 O O . ASP A 1 120 ? 1.727 3.647 -16.541 1.00 88.88 120 ASP A O 1
ATOM 904 N N . GLY A 1 121 ? 3.214 2.022 -16.861 1.00 86.25 121 GLY A N 1
ATOM 905 C CA . GLY A 1 121 ? 4.358 2.939 -16.980 1.00 86.25 121 GLY A CA 1
ATOM 906 C C . GLY A 1 121 ? 4.945 3.401 -15.639 1.00 86.25 121 GLY A C 1
ATOM 907 O O . GLY A 1 121 ? 5.854 4.224 -15.638 1.00 86.25 121 GLY A O 1
ATOM 908 N N . ILE A 1 122 ? 4.447 2.862 -14.520 1.00 90.19 122 ILE A N 1
ATOM 909 C CA . ILE A 1 122 ? 5.080 2.916 -13.193 1.00 90.19 122 ILE A CA 1
ATOM 910 C C . ILE A 1 122 ? 5.733 1.562 -12.892 1.00 90.19 122 ILE A C 1
ATOM 912 O O . ILE A 1 122 ? 6.911 1.479 -12.555 1.00 90.19 122 ILE A O 1
ATOM 916 N N . CYS A 1 123 ? 4.958 0.491 -13.042 1.00 90.38 123 CYS A N 1
ATOM 917 C CA . CYS A 1 123 ? 5.415 -0.882 -12.917 1.00 90.38 123 CYS A CA 1
ATOM 918 C C . CYS A 1 123 ? 5.856 -1.436 -14.279 1.00 90.38 123 CYS A C 1
ATOM 920 O O . CYS A 1 123 ? 5.435 -0.956 -15.332 1.00 90.38 123 CYS A O 1
ATOM 922 N N . ALA A 1 124 ? 6.675 -2.490 -14.252 1.00 86.00 124 ALA A N 1
ATOM 923 C CA . ALA A 1 124 ? 7.038 -3.235 -15.452 1.00 86.00 124 ALA A CA 1
ATOM 924 C C . ALA A 1 124 ? 5.812 -3.884 -16.125 1.00 86.00 124 ALA A C 1
ATOM 926 O O . ALA A 1 124 ? 4.837 -4.252 -15.462 1.00 86.00 124 ALA A O 1
ATOM 927 N N . ASP A 1 125 ? 5.900 -4.070 -17.444 1.00 81.62 125 ASP A N 1
ATOM 928 C CA . ASP A 1 125 ? 4.820 -4.635 -18.251 1.00 81.62 125 ASP A CA 1
ATOM 929 C C . ASP A 1 125 ? 4.339 -5.994 -17.718 1.00 81.62 125 ASP A C 1
ATOM 931 O O . ASP A 1 125 ? 5.121 -6.886 -17.375 1.00 81.62 125 ASP A O 1
ATOM 935 N N . GLY A 1 126 ? 3.016 -6.168 -17.689 1.00 79.06 126 GLY A N 1
ATOM 936 C CA . GLY A 1 126 ? 2.369 -7.395 -17.220 1.00 79.06 126 GLY A CA 1
AT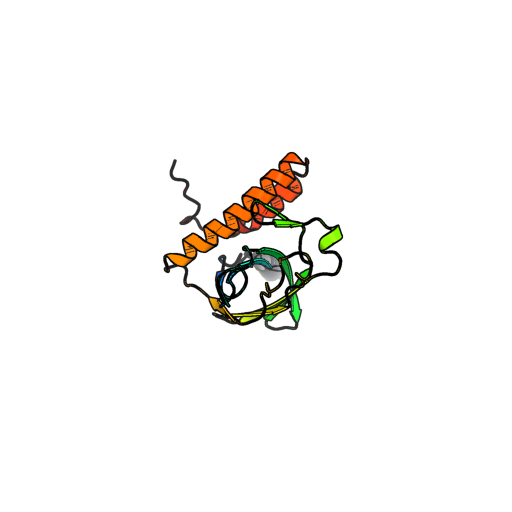OM 937 C C . GLY A 1 126 ? 2.097 -7.444 -15.714 1.00 79.06 126 GLY A C 1
ATOM 938 O O . GLY A 1 126 ? 1.505 -8.423 -15.248 1.00 79.06 126 GLY A O 1
ATOM 939 N N . ILE A 1 127 ? 2.471 -6.404 -14.964 1.00 86.75 127 ILE A N 1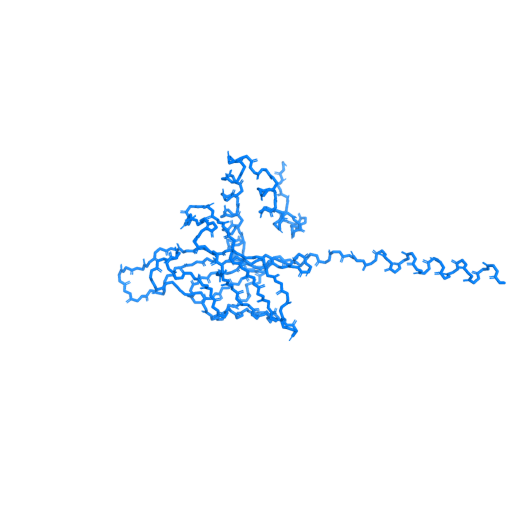
ATOM 940 C CA . ILE A 1 127 ? 2.028 -6.215 -13.582 1.00 86.75 127 ILE A CA 1
ATOM 941 C C . ILE A 1 127 ? 0.640 -5.587 -13.595 1.00 86.75 127 ILE A C 1
ATOM 943 O O . ILE A 1 127 ? 0.431 -4.490 -14.094 1.00 86.75 127 ILE A O 1
ATOM 947 N N . ASP A 1 128 ? -0.316 -6.304 -13.021 1.00 89.31 128 ASP A N 1
ATOM 948 C CA . ASP A 1 128 ? -1.672 -5.816 -12.812 1.00 89.31 128 ASP A CA 1
ATOM 949 C C . ASP A 1 128 ? -2.172 -6.423 -11.505 1.00 89.31 128 ASP A C 1
ATOM 951 O O . ASP A 1 128 ? -2.161 -7.641 -11.335 1.00 89.31 128 ASP A O 1
ATOM 955 N N . PHE A 1 129 ? -2.561 -5.556 -10.579 1.00 92.94 129 PHE A N 1
ATOM 956 C CA . PHE A 1 129 ? -2.952 -5.901 -9.216 1.00 92.94 129 PHE A CA 1
ATOM 957 C C . PHE A 1 129 ? -4.456 -6.164 -9.057 1.00 92.94 129 PHE A C 1
ATOM 959 O O . PHE A 1 129 ? -4.933 -6.390 -7.943 1.00 92.94 129 PHE A O 1
ATOM 966 N N . SER A 1 130 ? -5.229 -6.117 -10.142 1.00 93.69 130 SER A N 1
ATOM 967 C CA . SER A 1 130 ? -6.665 -6.364 -10.106 1.00 93.69 130 SER A CA 1
ATOM 968 C C . SER A 1 130 ? -6.997 -7.795 -9.679 1.00 93.69 130 SER A C 1
ATOM 970 O O . SER A 1 130 ? -6.268 -8.760 -9.927 1.00 93.69 130 SER A O 1
ATOM 972 N N . GLY A 1 131 ? -8.152 -7.946 -9.029 1.00 94.88 131 GLY A N 1
ATOM 973 C CA . GLY A 1 131 ? -8.708 -9.250 -8.689 1.00 94.88 131 GLY A CA 1
ATOM 974 C C . GLY A 1 131 ? -8.965 -9.454 -7.204 1.00 94.88 131 GLY A C 1
ATOM 975 O O . GLY A 1 131 ? -9.148 -8.514 -6.429 1.00 94.88 131 GLY A O 1
ATOM 976 N N . TYR A 1 132 ? -9.078 -10.724 -6.817 1.00 96.50 132 TYR A N 1
ATOM 977 C CA . TYR A 1 132 ? -9.492 -11.121 -5.476 1.00 96.50 132 TYR A CA 1
ATOM 978 C C . TYR A 1 132 ? -8.303 -11.485 -4.595 1.00 96.50 132 TYR A C 1
ATOM 980 O O . TYR A 1 132 ? -7.492 -12.343 -4.930 1.00 96.50 132 TYR A O 1
ATOM 988 N N . TYR A 1 133 ? -8.297 -10.903 -3.404 1.00 97.62 133 TYR A N 1
ATOM 989 C CA . TYR A 1 133 ? -7.330 -11.130 -2.349 1.00 97.62 133 TYR A CA 1
ATOM 990 C C . TYR A 1 133 ? -8.058 -11.721 -1.136 1.00 97.62 133 TYR A C 1
ATOM 992 O O . TYR A 1 133 ? -9.112 -11.233 -0.714 1.00 97.62 133 TYR A O 1
ATOM 1000 N N . ARG A 1 134 ? -7.533 -12.812 -0.578 1.00 97.81 134 ARG A N 1
ATOM 1001 C CA . ARG A 1 134 ? -8.094 -13.477 0.609 1.00 97.81 134 ARG A CA 1
ATOM 1002 C C . ARG A 1 134 ? -7.347 -13.023 1.851 1.00 97.81 134 ARG A C 1
ATOM 1004 O O . ARG A 1 134 ? -6.122 -12.975 1.829 1.00 97.81 134 ARG A O 1
ATOM 1011 N N . GLU A 1 135 ? -8.080 -12.712 2.916 1.00 97.12 135 GLU A N 1
ATOM 1012 C CA . GLU A 1 135 ? -7.479 -12.335 4.198 1.00 97.12 135 GLU A CA 1
ATOM 1013 C C . GLU A 1 135 ? -6.667 -13.509 4.756 1.00 97.12 135 GLU A C 1
ATOM 1015 O O . GLU A 1 135 ? -7.149 -14.646 4.804 1.00 97.12 135 GLU A O 1
ATOM 1020 N N . ILE A 1 136 ? -5.435 -13.228 5.171 1.00 95.38 136 ILE A N 1
ATOM 1021 C CA . ILE A 1 136 ? -4.589 -14.164 5.901 1.00 95.38 136 ILE A CA 1
ATOM 1022 C C . ILE A 1 136 ? -4.855 -13.942 7.395 1.00 95.38 136 ILE A C 1
ATOM 1024 O O . ILE A 1 136 ? -4.714 -12.817 7.870 1.00 95.38 136 ILE A O 1
ATOM 1028 N N . PRO A 1 137 ? -5.236 -14.977 8.163 1.00 92.69 137 PRO A N 1
ATOM 1029 C CA . PRO A 1 137 ? -5.443 -14.835 9.602 1.00 92.69 137 PRO A CA 1
ATOM 1030 C C . PRO A 1 137 ? -4.150 -14.455 10.339 1.00 92.69 137 PRO A C 1
ATOM 1032 O O . PRO A 1 137 ? -3.102 -15.019 10.045 1.00 92.69 137 PRO A O 1
ATOM 1035 N N . GLU A 1 138 ? -4.229 -13.619 11.382 1.00 89.25 138 GLU A N 1
ATOM 1036 C CA . GLU A 1 138 ? -3.063 -13.202 12.199 1.00 89.25 138 GLU A CA 1
ATOM 1037 C C . GLU A 1 138 ? -2.234 -14.370 12.766 1.00 89.25 138 GLU A C 1
ATOM 1039 O O . GLU A 1 138 ? -1.033 -14.244 12.990 1.00 89.25 138 GLU A O 1
ATOM 1044 N N . ARG A 1 139 ? -2.874 -15.521 13.009 1.00 88.38 139 ARG A N 1
ATOM 1045 C CA . ARG A 1 139 ? -2.221 -16.740 13.519 1.00 88.38 139 ARG A CA 1
ATOM 1046 C C . ARG A 1 139 ? -1.403 -17.501 12.470 1.00 88.38 139 ARG A C 1
ATOM 1048 O O . ARG A 1 139 ? -0.706 -18.445 12.827 1.00 88.38 139 ARG A O 1
ATOM 1055 N N . ASP A 1 140 ? -1.550 -17.167 11.192 1.00 92.19 140 ASP A N 1
ATOM 1056 C CA . ASP A 1 140 ? -0.792 -17.789 10.110 1.00 92.19 140 ASP A CA 1
ATOM 1057 C C . ASP A 1 140 ? 0.636 -17.226 10.090 1.00 92.19 140 ASP A C 1
ATOM 1059 O O . ASP A 1 140 ? 0.841 -16.012 10.153 1.00 92.19 140 ASP A O 1
ATOM 1063 N N . ALA A 1 141 ? 1.640 -18.096 9.963 1.00 87.94 141 ALA A N 1
ATOM 1064 C CA . ALA A 1 141 ? 3.042 -17.689 9.893 1.00 87.94 141 ALA A CA 1
ATOM 1065 C C . ALA A 1 141 ? 3.316 -16.698 8.742 1.00 87.94 141 ALA A C 1
ATOM 1067 O O . ALA A 1 141 ? 4.171 -15.819 8.869 1.00 87.94 141 ALA A O 1
ATOM 1068 N N . LYS A 1 142 ? 2.559 -16.795 7.639 1.00 90.44 142 LYS A N 1
ATOM 1069 C CA . LYS A 1 142 ? 2.672 -15.890 6.489 1.00 90.44 142 LYS A CA 1
ATOM 1070 C C . LYS A 1 142 ? 2.237 -14.470 6.819 1.00 90.44 142 LYS A C 1
ATOM 1072 O O . LYS A 1 142 ? 2.802 -13.544 6.247 1.00 90.44 142 LYS A O 1
ATOM 1077 N N . TYR A 1 143 ? 1.298 -14.283 7.752 1.00 92.56 143 TYR A N 1
ATOM 1078 C CA . TYR A 1 143 ? 0.827 -12.952 8.131 1.00 92.56 143 TYR A CA 1
ATOM 1079 C C . TYR A 1 143 ? 2.000 -12.068 8.552 1.00 92.56 143 TYR A C 1
ATOM 1081 O O . TYR A 1 143 ? 2.202 -10.989 7.999 1.00 92.56 143 TYR A O 1
ATOM 1089 N N . LYS A 1 144 ? 2.798 -12.541 9.521 1.00 89.75 144 LYS A N 1
ATOM 1090 C CA . LYS A 1 144 ? 3.902 -11.758 10.091 1.00 89.75 144 LYS A CA 1
ATOM 1091 C C . LYS A 1 144 ? 4.945 -11.419 9.029 1.00 89.75 144 LYS A C 1
ATOM 1093 O O . LYS A 1 144 ? 5.434 -10.298 9.007 1.00 89.75 144 LYS A O 1
ATOM 1098 N N . SER A 1 145 ? 5.252 -12.368 8.143 1.00 90.06 145 SER A N 1
ATOM 1099 C CA . SER A 1 145 ? 6.200 -12.150 7.046 1.00 90.06 145 SER A CA 1
ATOM 1100 C C . SER A 1 145 ? 5.748 -11.028 6.113 1.00 90.06 145 SER A C 1
ATOM 1102 O O . SER A 1 145 ? 6.548 -10.166 5.773 1.00 90.06 145 SER A O 1
ATOM 1104 N N . ILE A 1 146 ? 4.476 -11.026 5.715 1.00 92.56 146 ILE A N 1
ATOM 1105 C CA . ILE A 1 146 ? 3.932 -10.028 4.785 1.00 92.56 146 ILE A CA 1
ATOM 1106 C C . ILE A 1 146 ? 3.804 -8.670 5.470 1.00 92.56 146 ILE A C 1
ATOM 1108 O O . ILE A 1 146 ? 4.169 -7.649 4.901 1.00 92.56 146 ILE A O 1
ATOM 1112 N N . PHE A 1 147 ? 3.334 -8.652 6.718 1.00 92.50 147 PHE A N 1
ATOM 1113 C CA . PHE A 1 147 ? 3.249 -7.427 7.504 1.00 92.50 147 PHE A CA 1
ATOM 1114 C C . PHE A 1 147 ? 4.619 -6.747 7.648 1.00 92.50 147 PHE A C 1
ATOM 1116 O O . PHE A 1 147 ? 4.742 -5.554 7.386 1.00 92.50 147 PHE A O 1
ATOM 1123 N N . LEU A 1 148 ? 5.658 -7.509 8.015 1.00 91.44 148 LEU A N 1
ATOM 1124 C CA . LEU A 1 148 ? 7.021 -6.982 8.133 1.00 91.44 148 LEU A CA 1
ATOM 1125 C C . LEU A 1 148 ? 7.602 -6.550 6.783 1.00 91.44 148 LEU A C 1
ATOM 1127 O O . LEU A 1 148 ? 8.366 -5.592 6.746 1.00 91.44 148 LEU A O 1
ATOM 1131 N N . TYR A 1 149 ? 7.232 -7.224 5.691 1.00 93.69 149 TYR A N 1
ATOM 1132 C CA . TYR A 1 149 ? 7.632 -6.825 4.344 1.00 93.69 149 TYR A CA 1
ATOM 1133 C C . TYR A 1 149 ? 7.099 -5.430 3.992 1.00 93.69 149 TYR A C 1
ATOM 1135 O O . TYR A 1 149 ? 7.886 -4.548 3.663 1.00 93.69 149 TYR A O 1
ATOM 1143 N N . PHE A 1 150 ? 5.800 -5.181 4.176 1.00 95.50 150 PHE A N 1
ATOM 1144 C CA . PHE A 1 150 ? 5.222 -3.850 3.960 1.00 95.50 150 PHE A CA 1
ATOM 1145 C C . PHE A 1 150 ? 5.788 -2.788 4.906 1.00 95.50 150 PHE A C 1
ATOM 1147 O O . PHE A 1 150 ? 6.088 -1.680 4.474 1.00 95.50 150 PHE A O 1
ATOM 1154 N N . MET A 1 151 ? 5.987 -3.131 6.181 1.00 93.94 151 MET A N 1
ATOM 1155 C CA . MET A 1 151 ? 6.589 -2.214 7.152 1.00 93.94 151 MET A CA 1
ATOM 1156 C C . MET A 1 151 ? 8.013 -1.806 6.748 1.00 93.94 151 MET A C 1
ATOM 1158 O O . MET A 1 151 ? 8.358 -0.638 6.877 1.00 93.94 151 MET A O 1
ATOM 1162 N N . ARG A 1 152 ? 8.819 -2.738 6.221 1.00 95.00 152 ARG A N 1
ATOM 1163 C CA . ARG A 1 152 ? 10.165 -2.450 5.700 1.00 95.00 152 ARG A CA 1
ATOM 1164 C C . ARG A 1 152 ? 10.124 -1.510 4.494 1.00 95.00 152 ARG A C 1
ATOM 1166 O O . ARG A 1 152 ? 10.930 -0.589 4.432 1.00 95.00 152 ARG A O 1
ATOM 1173 N N . LEU A 1 153 ? 9.205 -1.722 3.550 1.00 95.75 153 LEU A N 1
ATOM 1174 C CA . LEU A 1 153 ? 9.064 -0.842 2.382 1.00 95.75 153 LEU A CA 1
ATOM 1175 C C . LEU A 1 153 ? 8.680 0.587 2.797 1.00 95.75 153 LEU A C 1
ATOM 1177 O O . LEU A 1 153 ? 9.254 1.551 2.294 1.00 95.75 153 LEU A O 1
ATOM 1181 N N . SER A 1 154 ? 7.765 0.725 3.760 1.00 95.81 154 SER A N 1
ATOM 1182 C CA . SER A 1 154 ? 7.406 2.022 4.344 1.00 95.81 154 SER A CA 1
ATOM 1183 C C . SER A 1 154 ? 8.539 2.645 5.164 1.00 95.81 154 SER A C 1
ATOM 1185 O O . SER A 1 154 ? 8.721 3.858 5.127 1.00 95.81 154 SER A O 1
ATOM 1187 N N . GLU A 1 155 ? 9.336 1.849 5.881 1.00 95.81 155 GLU A N 1
ATOM 1188 C CA . GLU A 1 155 ? 10.527 2.333 6.591 1.00 95.81 155 GLU A CA 1
ATOM 1189 C C . GLU A 1 155 ? 11.564 2.916 5.631 1.00 95.81 155 GLU A C 1
ATOM 1191 O O . GLU A 1 155 ? 12.070 4.007 5.885 1.00 95.81 155 GLU A O 1
ATOM 1196 N N . GLN A 1 156 ? 11.836 2.238 4.514 1.00 97.00 156 GLN A N 1
ATOM 1197 C CA . GLN A 1 156 ? 12.726 2.755 3.474 1.00 97.00 156 GLN A CA 1
ATOM 1198 C C . GLN A 1 156 ? 12.214 4.100 2.943 1.00 97.00 156 GLN A C 1
ATOM 1200 O O . GLN A 1 156 ? 12.955 5.082 2.987 1.00 97.00 156 GLN A O 1
ATOM 1205 N N . ASN A 1 157 ? 10.928 4.190 2.586 1.00 97.00 157 ASN A N 1
ATOM 1206 C CA . ASN A 1 157 ? 10.315 5.450 2.150 1.00 97.00 157 ASN A CA 1
ATOM 1207 C C . ASN A 1 157 ? 10.430 6.560 3.205 1.00 97.00 157 ASN A C 1
ATOM 1209 O O . ASN A 1 157 ? 10.785 7.697 2.900 1.00 97.00 157 ASN A O 1
ATOM 1213 N N . ALA A 1 158 ? 10.193 6.237 4.477 1.00 96.94 158 ALA A N 1
ATOM 1214 C CA . ALA A 1 158 ? 10.325 7.193 5.570 1.00 96.94 158 ALA A CA 1
ATOM 1215 C C . ALA A 1 158 ? 11.771 7.687 5.757 1.00 96.94 158 ALA A C 1
ATOM 1217 O O . ALA A 1 158 ? 11.978 8.860 6.081 1.00 96.94 158 ALA A O 1
ATOM 1218 N N . ILE A 1 159 ? 12.774 6.827 5.546 1.00 97.44 159 ILE A N 1
ATOM 1219 C CA . ILE A 1 159 ? 14.190 7.219 5.565 1.00 97.44 159 ILE A CA 1
ATOM 1220 C C . ILE A 1 159 ? 14.470 8.218 4.438 1.00 97.44 159 ILE A C 1
ATOM 1222 O O . ILE A 1 159 ? 14.988 9.295 4.738 1.00 97.44 159 ILE A O 1
ATOM 1226 N N . HIS A 1 160 ? 14.048 7.922 3.203 1.00 95.50 160 HIS A N 1
ATOM 1227 C CA . HIS A 1 160 ? 14.200 8.828 2.057 1.00 95.50 160 HIS A CA 1
ATOM 1228 C C . HIS A 1 160 ? 13.534 10.192 2.314 1.00 95.50 160 HIS A C 1
ATOM 1230 O O . HIS A 1 160 ? 14.170 11.239 2.181 1.00 95.50 160 HIS A O 1
ATOM 1236 N N . LEU A 1 161 ? 12.287 10.202 2.800 1.00 95.62 161 LEU A N 1
ATOM 1237 C CA . LEU A 1 161 ? 11.564 11.430 3.160 1.00 95.62 161 LEU A CA 1
ATOM 1238 C C . LEU A 1 161 ? 12.292 12.249 4.233 1.00 95.62 161 LEU A C 1
ATOM 1240 O O . LEU A 1 161 ? 12.355 13.478 4.152 1.00 95.62 161 LEU A O 1
ATOM 1244 N N . ARG A 1 162 ? 12.852 11.581 5.247 1.00 96.75 162 ARG A N 1
ATOM 1245 C CA . ARG A 1 162 ? 13.615 12.235 6.315 1.00 96.75 162 ARG A CA 1
ATOM 1246 C C . ARG A 1 162 ? 14.920 12.829 5.786 1.00 96.75 162 ARG A C 1
ATOM 1248 O O . ARG A 1 162 ? 15.255 13.948 6.165 1.00 96.75 162 ARG A O 1
ATOM 1255 N N . GLU A 1 163 ? 15.644 12.101 4.940 1.00 95.06 163 GLU A N 1
ATOM 1256 C CA . GLU A 1 163 ? 16.893 12.558 4.315 1.00 95.06 163 GLU A CA 1
ATOM 1257 C C . GLU A 1 163 ? 16.665 13.747 3.374 1.00 95.06 163 GLU A C 1
ATOM 1259 O O . GLU A 1 163 ? 17.477 14.669 3.345 1.00 95.06 163 GLU A O 1
ATOM 1264 N N . ALA A 1 164 ? 15.501 13.805 2.721 1.00 93.56 164 ALA A N 1
ATOM 1265 C CA . ALA A 1 164 ? 15.032 14.965 1.964 1.00 93.56 164 ALA A CA 1
ATOM 1266 C C . ALA A 1 164 ? 14.553 16.147 2.844 1.00 93.56 164 ALA A C 1
ATOM 1268 O O . ALA A 1 164 ? 14.079 17.159 2.327 1.00 93.56 164 ALA A O 1
ATOM 1269 N N . GLY A 1 165 ? 14.642 16.042 4.176 1.00 95.69 165 GLY A N 1
ATOM 1270 C CA . GLY A 1 165 ? 14.240 17.085 5.127 1.00 95.69 165 GLY A CA 1
ATOM 1271 C C . GLY A 1 165 ? 12.746 17.110 5.472 1.00 95.69 165 GLY A C 1
ATOM 1272 O O . GLY A 1 165 ? 12.314 17.948 6.266 1.00 95.69 165 GLY A O 1
ATOM 1273 N N . ASN A 1 166 ? 11.941 16.183 4.944 1.00 95.00 166 ASN A N 1
ATOM 1274 C CA . ASN A 1 166 ? 10.500 16.110 5.183 1.00 95.00 166 ASN A CA 1
ATOM 1275 C C . ASN A 1 166 ? 10.155 15.169 6.352 1.00 95.00 166 ASN A C 1
ATOM 1277 O O . ASN A 1 166 ? 9.522 14.122 6.199 1.00 95.00 166 ASN A O 1
ATOM 1281 N N . VAL A 1 167 ? 10.563 15.567 7.560 1.00 94.75 167 VAL A N 1
ATOM 1282 C CA . VAL A 1 167 ? 10.358 14.780 8.792 1.00 94.75 167 VAL A CA 1
ATOM 1283 C C . VAL A 1 167 ? 8.874 14.502 9.061 1.00 94.75 167 VAL A C 1
ATOM 1285 O O . VAL A 1 167 ? 8.526 13.413 9.510 1.00 94.75 167 VAL A O 1
ATOM 1288 N N . ALA A 1 168 ? 7.988 15.458 8.772 1.00 94.44 168 ALA A N 1
ATOM 1289 C CA . ALA A 1 168 ? 6.551 15.283 8.978 1.00 94.44 168 ALA A CA 1
ATOM 1290 C C . ALA A 1 168 ? 5.972 14.181 8.075 1.00 94.44 168 ALA A C 1
ATOM 1292 O O . ALA A 1 168 ? 5.212 13.341 8.556 1.00 94.44 168 ALA A O 1
ATOM 1293 N N . ALA A 1 169 ? 6.361 14.138 6.795 1.00 92.44 169 ALA A N 1
ATOM 1294 C CA . ALA A 1 169 ? 5.946 13.066 5.894 1.00 92.44 169 ALA A CA 1
ATOM 1295 C C . ALA A 1 169 ? 6.524 11.710 6.316 1.00 92.44 169 ALA A C 1
ATOM 1297 O O . ALA A 1 169 ? 5.790 10.727 6.334 1.00 92.44 169 ALA A O 1
ATOM 1298 N N . ALA A 1 170 ? 7.790 11.664 6.746 1.00 94.19 170 ALA A N 1
ATOM 1299 C CA . ALA A 1 170 ? 8.401 10.438 7.265 1.00 94.19 170 ALA A CA 1
ATOM 1300 C C . ALA A 1 170 ? 7.644 9.873 8.483 1.00 94.19 170 ALA A C 1
ATOM 1302 O O . ALA A 1 170 ? 7.420 8.668 8.586 1.00 94.19 170 ALA A O 1
ATOM 1303 N N . VAL A 1 171 ? 7.200 10.742 9.400 1.00 93.19 171 VAL A N 1
ATOM 1304 C CA . VAL A 1 171 ? 6.357 10.336 10.536 1.00 93.19 171 VAL A CA 1
ATOM 1305 C C . VAL A 1 171 ? 5.000 9.825 10.052 1.00 93.19 171 VAL A C 1
ATOM 1307 O O . VAL A 1 171 ? 4.545 8.787 10.528 1.00 93.19 171 VAL A O 1
ATOM 1310 N N . A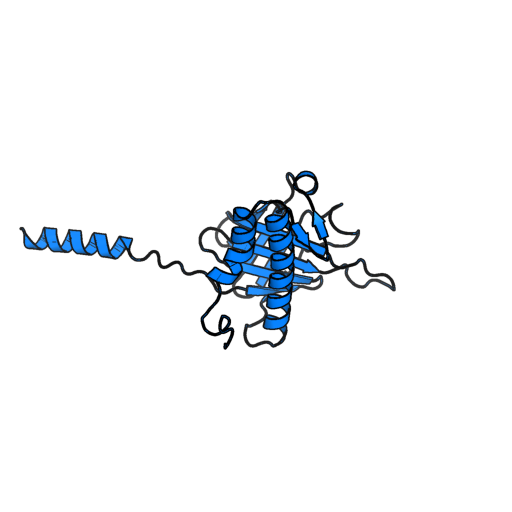SN A 1 172 ? 4.361 10.519 9.108 1.00 91.06 172 ASN A N 1
ATOM 1311 C CA . ASN A 1 172 ? 3.061 10.115 8.568 1.00 91.06 172 ASN A CA 1
ATOM 1312 C C . ASN A 1 172 ? 3.113 8.773 7.821 1.00 91.06 172 ASN A C 1
ATOM 1314 O O . ASN A 1 172 ? 2.142 8.026 7.889 1.00 91.06 172 ASN A O 1
ATOM 1318 N N . GLU A 1 173 ? 4.233 8.441 7.176 1.00 91.94 173 GLU A N 1
ATOM 1319 C CA . GLU A 1 173 ? 4.447 7.148 6.510 1.00 91.94 173 GLU A CA 1
ATOM 1320 C C . GLU A 1 173 ? 4.423 5.980 7.512 1.00 91.94 173 GLU A C 1
ATOM 1322 O O . GLU A 1 173 ? 3.781 4.958 7.277 1.00 91.94 173 GLU A O 1
ATOM 1327 N N . LEU A 1 174 ? 5.075 6.139 8.669 1.00 91.50 174 LEU A N 1
ATOM 1328 C CA . LEU A 1 174 ? 5.182 5.083 9.684 1.00 91.50 174 LEU A CA 1
ATOM 1329 C C . LEU A 1 174 ? 4.015 5.055 10.673 1.00 91.50 174 LEU A C 1
ATOM 1331 O O . LEU A 1 174 ? 3.745 4.025 11.301 1.00 91.50 174 LEU A O 1
ATOM 1335 N N . LYS A 1 175 ? 3.309 6.178 10.818 1.00 88.81 175 LYS A N 1
ATOM 1336 C CA . LYS A 1 175 ? 2.208 6.349 11.767 1.00 88.81 175 LYS A CA 1
ATOM 1337 C C . LYS A 1 175 ? 1.147 5.240 11.688 1.00 88.81 175 LYS A C 1
ATOM 1339 O O . LYS A 1 175 ? 0.803 4.728 12.753 1.00 88.81 175 LYS A O 1
ATOM 1344 N N . PRO A 1 176 ? 0.673 4.785 10.509 1.00 87.31 176 PRO A N 1
ATOM 1345 C CA . PRO A 1 176 ? -0.299 3.696 10.422 1.00 87.31 176 PRO A CA 1
ATOM 1346 C C . PRO A 1 176 ? 0.162 2.406 11.107 1.00 87.31 176 PRO A C 1
ATOM 1348 O O . PRO A 1 176 ? -0.647 1.724 11.732 1.00 87.31 176 PRO A O 1
ATOM 1351 N N . PHE A 1 177 ? 1.452 2.068 11.045 1.00 86.88 177 PHE A N 1
ATOM 1352 C CA . PHE A 1 177 ? 1.992 0.867 11.689 1.00 86.88 177 PHE A CA 1
ATOM 1353 C C . PHE A 1 177 ? 2.087 1.024 13.205 1.00 86.88 177 PHE A C 1
ATOM 1355 O O . PHE A 1 177 ? 1.779 0.085 13.934 1.00 86.88 177 PHE A O 1
ATOM 1362 N N . VAL A 1 178 ? 2.472 2.211 13.680 1.00 84.12 178 VAL A N 1
ATOM 1363 C CA . VAL A 1 178 ? 2.573 2.518 15.114 1.00 84.12 178 VAL A CA 1
ATOM 1364 C C . VAL A 1 178 ? 1.189 2.574 15.757 1.00 84.12 178 VAL A C 1
ATOM 1366 O O . VAL A 1 178 ? 0.958 1.915 16.768 1.00 84.12 178 VAL A O 1
ATOM 1369 N N . ASP A 1 179 ? 0.252 3.299 15.147 1.00 80.06 179 ASP A N 1
ATOM 1370 C CA . ASP A 1 179 ? -1.100 3.502 15.679 1.00 80.06 179 ASP A CA 1
ATOM 1371 C C . ASP A 1 179 ? -1.930 2.207 15.670 1.00 80.06 179 ASP A C 1
ATOM 1373 O O . ASP A 1 179 ? -2.826 2.027 16.494 1.00 80.06 179 ASP A O 1
ATOM 1377 N N . SER A 1 180 ? -1.630 1.287 14.750 1.00 73.62 180 SER A N 1
ATOM 1378 C CA . SER A 1 180 ? -2.284 -0.023 14.664 1.00 73.62 180 SER A CA 1
ATOM 1379 C C . SER A 1 180 ? -1.564 -1.122 15.461 1.00 73.62 180 SER A C 1
ATOM 1381 O O . SER A 1 180 ? -2.049 -2.257 15.547 1.00 73.62 180 SER A O 1
ATOM 1383 N N . CYS A 1 181 ? -0.421 -0.803 16.077 1.00 65.56 181 CYS A N 1
ATOM 1384 C CA . CYS A 1 181 ? 0.371 -1.756 16.835 1.00 65.56 181 CYS A CA 1
ATOM 1385 C C . CYS A 1 181 ? -0.286 -2.088 18.180 1.00 65.56 181 CYS A C 1
ATOM 1387 O O . CYS A 1 181 ? -0.417 -1.247 19.068 1.00 65.56 181 CYS A O 1
ATOM 1389 N N . ARG A 1 182 ? -0.655 -3.358 18.381 1.00 59.19 182 ARG A N 1
ATOM 1390 C CA . ARG A 1 182 ? -1.051 -3.863 19.705 1.00 59.19 182 ARG A CA 1
ATOM 1391 C C . ARG A 1 182 ? 0.179 -4.188 20.554 1.00 59.19 182 ARG A C 1
ATOM 1393 O O . ARG A 1 182 ? 1.196 -4.639 20.031 1.00 59.19 182 ARG A O 1
ATOM 1400 N N . GLU A 1 183 ? 0.033 -4.113 21.879 1.00 51.09 183 GLU A N 1
ATOM 1401 C CA . GLU A 1 183 ? 1.065 -4.466 22.878 1.00 51.09 183 GLU A CA 1
ATOM 1402 C C . GLU A 1 183 ? 1.796 -5.795 22.602 1.00 51.09 183 GLU A C 1
ATOM 1404 O O . GLU A 1 183 ? 2.976 -5.922 22.901 1.00 51.09 183 GLU A O 1
ATOM 1409 N N . LYS A 1 184 ? 1.145 -6.790 21.981 1.00 49.72 184 LYS A N 1
ATOM 1410 C CA . LYS A 1 184 ? 1.772 -8.085 21.643 1.00 49.72 184 LYS A CA 1
ATOM 1411 C C . LYS A 1 184 ? 2.838 -8.014 20.532 1.00 49.72 184 LYS A C 1
ATOM 1413 O O . LYS A 1 184 ? 3.598 -8.964 20.382 1.00 49.72 184 LYS A O 1
ATOM 1418 N N . TRP A 1 185 ? 2.866 -6.937 19.750 1.00 48.06 185 TRP A N 1
ATOM 1419 C CA . TRP A 1 185 ? 3.690 -6.776 18.544 1.00 48.06 185 TRP A CA 1
ATOM 1420 C C . TRP A 1 185 ? 4.758 -5.695 18.740 1.00 48.06 185 TRP A C 1
ATOM 1422 O O . TRP A 1 185 ? 5.849 -5.813 18.193 1.00 48.06 185 TRP A O 1
ATOM 1432 N N . CYS A 1 186 ? 4.465 -4.699 19.584 1.00 53.28 186 CYS A N 1
ATOM 1433 C CA . CYS A 1 186 ? 5.345 -3.573 19.906 1.00 53.28 186 CYS A CA 1
ATOM 1434 C C . CYS A 1 186 ? 6.364 -3.843 21.022 1.00 53.28 186 CYS A C 1
ATOM 1436 O O . CYS A 1 186 ? 7.116 -2.946 21.402 1.00 53.28 186 CYS A O 1
ATOM 1438 N N . LEU A 1 187 ? 6.439 -5.070 21.546 1.00 41.22 187 LEU A N 1
ATOM 1439 C CA . LEU A 1 187 ? 7.523 -5.448 22.446 1.00 41.22 187 LEU A CA 1
ATOM 1440 C C . LEU A 1 187 ? 8.806 -5.667 21.638 1.00 41.22 187 LEU A C 1
ATOM 1442 O O . LEU A 1 187 ? 9.206 -6.799 21.365 1.00 41.22 187 LEU A O 1
ATOM 1446 N N . ILE A 1 188 ? 9.513 -4.571 21.356 1.00 41.50 188 ILE A N 1
ATOM 1447 C CA . ILE A 1 188 ? 10.968 -4.606 21.476 1.00 41.50 188 ILE A CA 1
ATOM 1448 C C . ILE A 1 188 ? 11.211 -4.916 22.954 1.00 41.50 188 ILE A C 1
ATOM 1450 O O . ILE A 1 188 ? 11.177 -4.025 23.803 1.00 41.50 188 ILE A O 1
ATOM 1454 N N . LYS A 1 189 ? 11.352 -6.202 23.295 1.00 30.78 189 LYS A N 1
ATOM 1455 C CA . LYS A 1 189 ? 11.931 -6.564 24.586 1.00 30.78 189 LYS A CA 1
ATOM 1456 C C . LYS A 1 189 ? 13.345 -5.989 24.579 1.00 30.78 189 LYS A C 1
ATOM 1458 O O . LYS A 1 189 ? 14.201 -6.498 23.860 1.00 30.78 189 LYS A O 1
ATOM 1463 N N . LYS A 1 190 ? 13.525 -4.881 25.298 1.00 31.72 190 LYS A N 1
ATOM 1464 C CA . LYS A 1 190 ? 14.832 -4.487 25.821 1.00 31.72 190 LYS A CA 1
ATOM 1465 C C . LYS A 1 190 ? 15.379 -5.603 26.701 1.00 31.72 190 LYS A C 1
ATOM 1467 O O . LYS A 1 190 ? 14.555 -6.246 27.395 1.00 31.72 190 LYS A O 1
#

Sequence (190 aa):
MKSIIKLIICMCVILYGVRAFSAGNPKVYRGERGDALLIDAGAEKTFMIAGGALARGSATAGDCFARAILKLNKPPNYFEGELEPVENEIINVDIKDIIGRGVGVYVSKNRLKVGNVEVDGICADGIDFSGYYREIPERDAKYKSIFLYFMRLSEQNAIHLREAGNVAAAVNELKPFVDSCREKWCLIKK

pLDDT: mean 82.99, std 18.08, range [30.78, 97.81]

Foldseek 3Di:
DVVVVVVVVVVVVVVVVPPPQPFDAWWWWDDQFWIKIWTRRDQKIKIKTKGWAHPPDDDTFAMDIWIFIWGDDDPDFKIKGFTDQFDFPHFGGDCVRGVVFMWIWGDDPFKIATCWGRCVVRGDPRRTPGGMIGTDDPPDPVNVVVVVVQLRRLQRRLVVCVVVVNNVVSCVSNVSVVVSDDPVRPPPPD

Solvent-accessible surface area (backbone atoms only — not comparable to full-atom values): 10478 Å² total; per-residue (Å²): 118,76,67,61,56,54,51,53,55,54,52,53,57,56,65,71,68,69,73,70,80,66,47,35,62,66,42,41,27,45,38,93,40,33,39,36,40,42,33,34,67,66,79,40,27,47,37,39,39,40,35,29,29,68,80,85,61,99,73,57,47,70,55,33,72,51,39,28,60,25,33,78,75,43,90,96,39,32,29,34,26,48,47,53,64,44,43,40,100,68,43,80,42,52,60,88,80,34,69,96,24,35,37,38,38,39,61,49,102,61,36,38,36,35,59,52,53,68,39,86,87,76,41,62,82,73,53,64,69,48,45,64,21,40,52,49,55,82,87,40,77,64,32,58,57,53,54,51,50,54,50,50,46,38,49,41,27,21,49,52,33,37,76,73,66,36,51,68,59,18,49,60,55,46,41,63,60,60,71,37,50,51,77,93,72,66,62,76,78,122

Mean predicted aligned error: 9.44 Å

Nearest PDB structures (foldseek):
  6ap4-assembly3_E  TM=2.700E-01  e=8.902E-02  Acinetobacter baumannii
  8dt6-assembly1_D  TM=2.804E-01  e=4.735E-01  Elizabethkingia anophelis NUHP1
  2por-assembly1_A  TM=3.357E-01  e=6.864E+00  Rhodobacter capsulatus